Protein AF-A0A374WLF5-F1 (afdb_monomer)

Foldseek 3Di:
DDPLLVLLVVLQVCLLVVVVVVNQVSLVVSLVVDVVVALVVLVPDPCLLSNLLSLLCCLQPPPDPDLQSSLVSLLSNLLSLVVQLVPDAFASNLVSLVSNLSCLVRPVVSLLVLLLVLLVCLVVVPVDPPDDPPDDNDDSVPPVVSNVVSNLLSLLLNLQSLVRFADPVVLDGRYDDRSDPRVVVSVVSNVSNVVGPNVSNVVSVVSSVSSNVSSVCVSVVRVVVVD

Mean predicted aligned error: 6.47 Å

Secondary structure (DSSP, 8-state):
--HHHHHHHHHHHHHHTT-HHHHHHHHHHHHHHHHHH-HHHHHT-S-HHHHHHHHHHHHHH---S-HHHHHHHHHHHHHHHHHHHHH--HHHHHHHHHHHHHHHHH-GGGGHHHHHHHHHHHHHTTTSTT----S----TTSHHHHHHHHHHHHHHHHHHHHHHHEETTTTEES---TTS-HHHHHHHHHHHHTTS-GGGHHHHHHHHHHHHHHHHHHHHHHHHHT-

Radius of gyration: 17.61 Å; Cα contacts (8 Å, |Δi|>4): 281; chains: 1; bounding box: 43×39×44 Å

Solvent-accessible surface area (backbone atoms only — not comparable to full-atom values): 12118 Å² total; per-residue (Å²): 131,44,73,63,30,54,39,15,47,51,20,44,53,26,40,43,69,70,37,57,71,61,16,54,56,36,39,55,49,42,52,54,50,47,70,72,57,38,48,61,53,67,77,64,47,74,42,40,59,44,36,11,50,30,25,33,50,40,37,62,67,56,92,61,91,58,59,66,64,33,21,56,26,32,47,50,11,46,48,28,20,52,51,40,42,73,77,44,66,66,44,66,17,9,49,29,28,47,48,52,38,48,36,61,69,76,35,43,73,34,48,42,67,59,50,47,50,48,50,47,48,66,64,67,46,81,79,51,96,82,75,73,97,79,70,88,80,68,69,69,90,39,76,70,58,39,57,62,48,50,54,51,51,50,43,18,33,42,25,29,30,45,66,58,23,43,40,82,90,78,71,40,65,54,54,84,61,76,64,54,65,62,67,63,51,48,55,52,49,59,59,45,61,76,72,38,55,56,91,39,19,70,57,10,50,53,51,51,50,48,46,42,52,56,52,49,49,52,44,49,50,58,40,59,74,76,109

Sequence (227 aa):
MDKISEIAIEAVRYYENRDLYHCMGVLGNLYNVTARAGSMALIQVEDKFKVGKAFALFAIMANVQDKDLLSVAAENAFFFLYETCKENEGEIKAVSAYYIWTILQYSPETLQDKMIEVYIENYSSHGVRNFKPGFGFMNPYNDKSIIDNTIQFIAFMKSYFITLFYNPNSQQLQFKEKGIVMDEVLEKVISEYKMLPIEKQSIGVTFSQQLFDEIEDTVLKDYSSQH

Structure (mmCIF, N/CA/C/O backbone):
data_AF-A0A374WLF5-F1
#
_entry.id   AF-A0A374WLF5-F1
#
loop_
_atom_site.group_PDB
_atom_site.id
_atom_site.type_symbol
_atom_site.label_atom_id
_atom_site.label_alt_id
_atom_site.label_comp_id
_atom_site.label_asym_id
_atom_site.label_entity_id
_atom_site.label_seq_id
_atom_site.pdbx_PDB_ins_code
_atom_site.Cartn_x
_atom_site.Cartn_y
_atom_site.Cartn_z
_atom_site.occupancy
_atom_site.B_iso_or_equiv
_atom_site.auth_seq_id
_atom_site.auth_comp_id
_atom_site.auth_asym_id
_atom_site.auth_atom_id
_atom_site.pdbx_PDB_model_num
ATOM 1 N N . MET A 1 1 ? -9.132 6.162 -22.091 1.00 74.56 1 MET A N 1
ATOM 2 C CA . MET A 1 1 ? -8.728 5.115 -21.150 1.00 74.56 1 MET A CA 1
ATOM 3 C C . MET A 1 1 ? -7.534 4.412 -21.727 1.00 74.56 1 MET A C 1
ATOM 5 O O . MET A 1 1 ? -7.613 3.857 -22.818 1.00 74.56 1 MET A O 1
ATOM 9 N N . ASP A 1 2 ? -6.404 4.543 -21.048 1.00 90.62 2 ASP A N 1
ATOM 10 C CA . ASP A 1 2 ? -5.183 3.855 -21.421 1.00 90.62 2 ASP A CA 1
ATOM 11 C C . ASP A 1 2 ? -5.295 2.352 -21.113 1.00 90.62 2 ASP A C 1
ATOM 13 O O . ASP A 1 2 ? -6.078 1.910 -20.267 1.00 90.62 2 ASP A O 1
ATOM 17 N N . LYS A 1 3 ? -4.480 1.554 -21.804 1.00 90.88 3 LYS A N 1
ATOM 18 C CA . LYS A 1 3 ? -4.514 0.091 -21.708 1.00 90.88 3 LYS A CA 1
ATO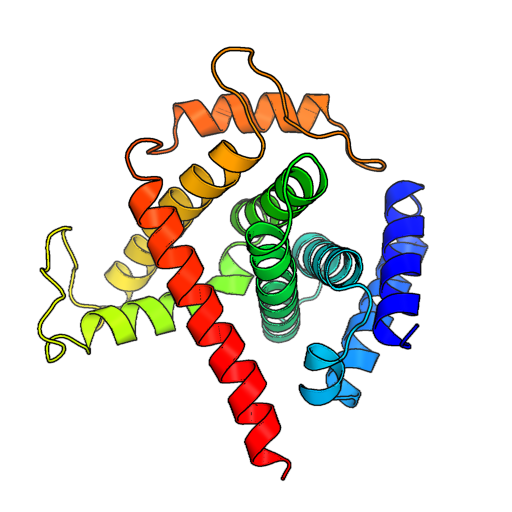M 19 C C . LYS A 1 3 ? -4.217 -0.428 -20.294 1.00 90.88 3 LYS A C 1
ATOM 21 O O . LYS A 1 3 ? -4.730 -1.482 -19.928 1.00 90.88 3 LYS A O 1
ATOM 26 N N . ILE A 1 4 ? -3.380 0.261 -19.514 1.00 93.69 4 ILE A N 1
ATOM 27 C CA . ILE A 1 4 ? -3.032 -0.159 -18.148 1.00 93.69 4 ILE A CA 1
ATOM 28 C C . ILE A 1 4 ? -4.256 0.030 -17.245 1.00 93.69 4 ILE A C 1
ATOM 30 O O . ILE A 1 4 ? -4.634 -0.908 -16.542 1.00 93.69 4 ILE A O 1
ATOM 34 N N . SER A 1 5 ? -4.934 1.177 -17.341 1.00 94.88 5 SER A N 1
ATOM 35 C CA . SER A 1 5 ? -6.191 1.435 -16.629 1.00 94.88 5 SER A CA 1
ATOM 36 C C . SER A 1 5 ? -7.285 0.430 -16.995 1.00 94.88 5 SER A C 1
ATOM 38 O O . SER A 1 5 ? -7.936 -0.110 -16.101 1.00 94.88 5 SER A O 1
ATOM 40 N N . GLU A 1 6 ? -7.461 0.107 -18.281 1.00 95.50 6 GLU A N 1
ATOM 41 C CA . GLU A 1 6 ? -8.459 -0.884 -18.723 1.00 95.50 6 GLU A CA 1
ATOM 42 C C . GLU A 1 6 ? -8.230 -2.264 -18.084 1.00 95.50 6 GLU A C 1
ATOM 44 O O . GLU A 1 6 ? -9.158 -2.863 -17.532 1.00 95.50 6 GLU A O 1
ATOM 49 N N . ILE A 1 7 ? -6.983 -2.749 -18.105 1.00 95.88 7 ILE A N 1
ATOM 50 C CA . ILE A 1 7 ? -6.611 -4.042 -17.515 1.00 95.88 7 ILE A CA 1
ATOM 51 C C . ILE A 1 7 ? -6.792 -4.009 -15.990 1.00 95.88 7 ILE A C 1
ATOM 53 O O . ILE A 1 7 ? -7.309 -4.964 -15.407 1.00 95.88 7 ILE A O 1
ATOM 57 N N . ALA A 1 8 ? -6.400 -2.916 -15.331 1.00 96.81 8 ALA A N 1
ATOM 58 C CA . ALA A 1 8 ? -6.542 -2.772 -13.886 1.00 96.81 8 ALA A CA 1
ATOM 59 C C . ALA A 1 8 ? -8.013 -2.771 -13.443 1.00 96.81 8 ALA A C 1
ATOM 61 O O . ALA A 1 8 ? -8.376 -3.477 -12.499 1.00 96.81 8 ALA A O 1
ATOM 62 N N . ILE A 1 9 ? -8.879 -2.037 -14.148 1.00 96.94 9 ILE A N 1
ATOM 63 C CA . ILE A 1 9 ? -10.326 -2.023 -13.897 1.00 96.94 9 ILE A CA 1
ATOM 64 C C . ILE A 1 9 ? -10.909 -3.427 -14.058 1.00 96.94 9 ILE A C 1
ATOM 66 O O . ILE A 1 9 ? -11.717 -3.861 -13.233 1.00 96.94 9 ILE A O 1
ATOM 70 N N . GLU A 1 10 ? -10.488 -4.160 -15.089 1.00 97.69 10 GLU A N 1
ATOM 71 C CA . GLU A 1 10 ? -10.926 -5.535 -15.297 1.00 97.69 10 GLU A CA 1
ATOM 72 C C . GLU A 1 10 ? -10.482 -6.467 -14.156 1.00 97.69 10 GLU A C 1
ATOM 74 O O . GLU A 1 10 ? -11.314 -7.213 -13.629 1.00 97.69 10 GLU A O 1
ATOM 79 N N . ALA A 1 11 ? -9.220 -6.396 -13.721 1.00 96.81 11 ALA A N 1
ATOM 80 C CA . ALA A 1 11 ? -8.714 -7.187 -12.596 1.00 96.81 11 ALA A CA 1
ATOM 81 C C . ALA A 1 11 ? -9.500 -6.905 -11.308 1.00 96.81 11 ALA A C 1
ATOM 83 O O . ALA A 1 11 ? -9.983 -7.823 -10.640 1.00 96.81 11 ALA A O 1
ATOM 84 N N . VAL A 1 12 ? -9.699 -5.621 -11.001 1.00 96.56 12 VAL A N 1
ATOM 85 C CA . VAL A 1 12 ? -10.472 -5.175 -9.840 1.00 96.56 12 VAL A CA 1
ATOM 86 C C . VAL A 1 12 ? -11.914 -5.684 -9.908 1.00 96.56 12 VAL A C 1
ATOM 88 O O . VAL A 1 12 ? -12.441 -6.161 -8.903 1.00 96.56 12 VAL A O 1
ATOM 91 N N . ARG A 1 13 ? -12.545 -5.662 -11.087 1.00 96.88 13 ARG A N 1
ATOM 92 C CA . ARG A 1 13 ? -13.900 -6.193 -11.281 1.00 96.88 13 ARG A CA 1
ATOM 93 C C . ARG A 1 13 ? -13.975 -7.694 -10.988 1.00 96.88 13 ARG A C 1
ATOM 95 O O . ARG A 1 13 ? -14.946 -8.133 -10.371 1.00 96.88 13 ARG A O 1
ATOM 102 N N . TYR A 1 14 ? -12.990 -8.486 -11.417 1.00 96.81 14 TYR A N 1
ATOM 103 C CA . TYR A 1 14 ? -12.950 -9.919 -11.098 1.00 96.81 14 TYR A CA 1
ATOM 104 C C . TYR A 1 14 ? -12.785 -10.158 -9.596 1.00 96.81 14 TYR A C 1
ATOM 106 O O . TYR A 1 14 ? -13.542 -10.945 -9.024 1.00 96.81 14 TYR A O 1
ATOM 114 N N . TYR A 1 15 ? -11.876 -9.426 -8.942 1.00 95.06 15 TYR A N 1
ATOM 115 C CA . TYR A 1 15 ? -11.700 -9.483 -7.489 1.00 95.06 15 TYR A CA 1
ATOM 116 C C . TYR A 1 15 ? -13.000 -9.167 -6.736 1.00 95.06 15 TYR A C 1
ATOM 118 O O . TYR A 1 15 ? -13.453 -9.949 -5.901 1.00 95.06 15 TYR A O 1
ATOM 126 N N . GLU A 1 16 ? -13.661 -8.064 -7.088 1.00 94.31 16 GLU A N 1
ATOM 127 C CA . GLU A 1 16 ? -14.921 -7.632 -6.475 1.00 94.31 16 GLU A CA 1
ATOM 128 C C . GLU A 1 16 ? -16.054 -8.659 -6.651 1.00 94.31 16 GLU A C 1
ATOM 130 O O . GLU A 1 16 ? -16.960 -8.742 -5.818 1.00 94.31 16 GLU A O 1
ATOM 135 N N . ASN A 1 17 ? -16.006 -9.460 -7.718 1.00 94.44 17 ASN A N 1
ATOM 136 C CA . ASN A 1 17 ? -16.948 -10.546 -7.994 1.00 94.44 17 ASN A CA 1
ATOM 137 C C . ASN A 1 17 ? -16.485 -11.916 -7.465 1.00 94.44 17 ASN A C 1
ATOM 139 O O . ASN A 1 17 ? -17.159 -12.913 -7.715 1.00 94.44 17 ASN A O 1
ATOM 143 N N . ARG A 1 18 ? -15.379 -11.969 -6.708 1.00 90.00 18 ARG A N 1
ATOM 144 C CA . ARG A 1 18 ? -14.780 -13.188 -6.132 1.00 90.00 18 ARG A CA 1
ATOM 145 C C . ARG A 1 18 ? -14.306 -14.214 -7.167 1.00 90.00 18 ARG A C 1
ATOM 147 O O . ARG A 1 18 ? -14.146 -15.390 -6.846 1.00 90.00 18 ARG A O 1
ATOM 154 N N . ASP A 1 19 ? -14.032 -13.773 -8.390 1.00 93.94 19 ASP A N 1
ATOM 155 C CA . ASP A 1 19 ? -13.441 -14.601 -9.440 1.00 93.94 19 ASP A CA 1
ATOM 156 C C . ASP A 1 19 ? -11.912 -14.493 -9.395 1.00 93.94 19 ASP A C 1
ATOM 158 O O . ASP A 1 19 ? -11.273 -13.780 -10.172 1.00 93.94 19 ASP A O 1
ATOM 162 N N . LEU A 1 20 ? -11.314 -15.170 -8.412 1.00 90.12 20 LEU A N 1
ATOM 163 C CA . LEU A 1 20 ? -9.877 -15.060 -8.148 1.00 90.12 20 LEU A CA 1
ATOM 164 C C . LEU A 1 20 ? -9.025 -15.663 -9.271 1.00 90.12 20 LEU A C 1
ATOM 166 O O . LEU A 1 20 ? -7.911 -15.203 -9.499 1.00 90.12 20 LEU A O 1
ATOM 170 N N . TYR A 1 21 ? -9.545 -16.658 -9.992 1.00 90.56 21 TYR A N 1
ATOM 171 C CA . TYR A 1 21 ? -8.817 -17.303 -11.082 1.00 90.56 21 TYR A CA 1
ATOM 172 C C . TYR A 1 21 ? -8.564 -16.326 -12.235 1.00 90.56 21 TYR A C 1
ATOM 174 O O . TYR A 1 21 ? -7.414 -16.115 -12.626 1.00 90.56 21 TYR A O 1
ATOM 182 N N . HIS A 1 22 ? -9.620 -15.676 -12.735 1.00 94.00 22 HIS A N 1
ATOM 183 C CA . HIS A 1 22 ? -9.473 -14.678 -13.794 1.00 94.00 22 HIS A CA 1
ATOM 184 C C . HIS A 1 22 ? -8.758 -13.426 -13.286 1.00 94.00 22 HIS A C 1
ATOM 186 O O . HIS A 1 22 ? -7.914 -12.889 -13.999 1.00 94.00 22 HIS A O 1
ATOM 192 N N . CYS A 1 23 ? -9.012 -13.014 -12.037 1.00 93.94 23 CYS A N 1
ATOM 193 C CA . CYS A 1 23 ? -8.293 -11.909 -11.405 1.00 93.94 23 CYS A CA 1
ATOM 194 C C . CYS A 1 23 ? -6.771 -12.102 -11.497 1.00 93.94 23 CYS A C 1
ATOM 196 O O . CYS A 1 23 ? -6.081 -11.248 -12.048 1.00 93.94 23 CYS A O 1
ATOM 198 N N . MET A 1 24 ? -6.248 -13.253 -11.060 1.00 92.31 24 MET A N 1
ATOM 199 C CA . MET A 1 24 ? -4.804 -13.512 -11.080 1.00 92.31 24 MET A CA 1
ATOM 200 C C . MET A 1 24 ? -4.214 -13.523 -12.495 1.00 92.31 24 MET A C 1
ATOM 202 O O . MET A 1 24 ? -3.115 -13.007 -12.702 1.00 92.31 24 MET A O 1
ATOM 206 N N . GLY A 1 25 ? -4.944 -14.057 -13.480 1.00 92.25 25 GLY A N 1
ATOM 207 C CA . GLY A 1 25 ? -4.519 -14.013 -14.881 1.00 92.25 25 GLY A CA 1
ATOM 208 C C . GLY A 1 25 ? -4.399 -12.582 -15.415 1.00 92.25 25 GLY A C 1
ATOM 209 O O . GLY A 1 25 ? -3.412 -12.240 -16.069 1.00 92.25 25 GLY A O 1
ATOM 210 N N . VAL A 1 26 ? -5.372 -11.724 -15.094 1.00 95.81 26 VAL A N 1
ATOM 211 C CA . VAL A 1 26 ? -5.382 -10.318 -15.527 1.00 95.81 26 VAL A CA 1
ATOM 212 C C . VAL A 1 26 ? -4.328 -9.495 -14.786 1.00 95.81 26 VAL A C 1
ATOM 214 O O . VAL A 1 26 ? -3.650 -8.690 -15.419 1.00 95.81 26 VAL A O 1
ATOM 217 N N . LEU A 1 27 ? -4.112 -9.734 -13.490 1.00 93.94 27 LEU A N 1
ATOM 218 C CA . LEU A 1 27 ? -3.047 -9.081 -12.720 1.00 93.94 27 LEU A CA 1
ATOM 219 C C . LEU A 1 27 ? -1.651 -9.411 -13.269 1.00 93.94 27 LEU A C 1
ATOM 221 O O . LEU A 1 27 ? -0.826 -8.516 -13.444 1.00 93.94 27 LEU A O 1
ATOM 225 N N . GLY A 1 28 ? -1.400 -10.672 -13.638 1.00 91.31 28 GLY A N 1
ATOM 226 C CA . GLY A 1 28 ? -0.157 -11.048 -14.316 1.00 91.31 28 GLY A CA 1
ATOM 227 C C . GLY A 1 28 ? 0.007 -10.353 -15.674 1.00 91.31 28 GLY A C 1
ATOM 228 O O . GLY A 1 28 ? 1.112 -9.956 -16.047 1.00 91.31 28 GLY A O 1
ATOM 229 N N . ASN A 1 29 ? -1.084 -10.159 -16.421 1.00 92.69 29 ASN A N 1
ATOM 230 C CA . ASN A 1 29 ? -1.052 -9.401 -17.672 1.00 92.69 29 ASN A CA 1
ATOM 231 C C . ASN A 1 29 ? -0.780 -7.905 -17.439 1.00 92.69 29 ASN A C 1
ATOM 233 O O . ASN A 1 29 ? 0.011 -7.324 -18.179 1.00 92.69 29 ASN A O 1
ATOM 237 N N . LEU A 1 30 ? -1.376 -7.302 -16.403 1.00 92.62 30 LEU A N 1
ATOM 238 C CA . LEU A 1 30 ? -1.128 -5.913 -16.003 1.00 92.62 30 LEU A CA 1
ATOM 239 C C . LEU A 1 30 ? 0.366 -5.677 -15.782 1.00 92.62 30 LEU A C 1
ATOM 241 O O . LEU A 1 30 ? 0.949 -4.823 -16.444 1.00 92.62 30 LEU A O 1
ATOM 245 N N . TYR A 1 31 ? 0.996 -6.502 -14.939 1.00 89.19 31 TYR A N 1
ATOM 246 C CA . TYR A 1 31 ? 2.432 -6.420 -14.674 1.00 89.19 31 TYR A CA 1
ATOM 247 C C . TYR A 1 31 ? 3.259 -6.507 -15.964 1.00 89.19 31 TYR A C 1
ATOM 249 O O . TYR A 1 31 ? 4.102 -5.652 -16.227 1.00 89.19 31 TYR A O 1
ATOM 257 N N . ASN A 1 32 ? 2.981 -7.499 -16.815 1.00 88.38 32 ASN A N 1
ATOM 258 C CA . ASN A 1 32 ? 3.716 -7.694 -18.066 1.00 88.38 32 ASN A CA 1
ATOM 259 C C . ASN A 1 32 ? 3.569 -6.518 -19.043 1.00 88.38 32 ASN A C 1
ATOM 261 O O . ASN A 1 32 ? 4.519 -6.186 -19.754 1.00 88.38 32 ASN A O 1
ATOM 265 N N . VAL A 1 33 ? 2.383 -5.910 -19.127 1.00 88.31 33 VAL A N 1
ATOM 266 C CA . VAL A 1 33 ? 2.145 -4.745 -19.989 1.00 88.31 33 VAL A CA 1
ATOM 267 C C . VAL A 1 33 ? 2.888 -3.531 -19.448 1.00 88.31 33 VAL A C 1
ATOM 269 O O . VAL A 1 33 ? 3.578 -2.869 -20.221 1.00 88.31 33 VAL A O 1
ATOM 272 N N . THR A 1 34 ? 2.811 -3.281 -18.144 1.00 86.81 34 THR A N 1
ATOM 273 C CA . THR A 1 34 ? 3.516 -2.175 -17.493 1.00 86.81 34 THR A CA 1
ATOM 274 C C . THR A 1 34 ? 5.032 -2.315 -17.625 1.00 86.81 34 THR A C 1
ATOM 276 O O . THR A 1 34 ? 5.687 -1.378 -18.073 1.00 86.81 34 THR A O 1
ATOM 279 N N . ALA A 1 35 ? 5.588 -3.500 -17.355 1.00 83.69 35 ALA A N 1
ATOM 280 C CA . ALA A 1 35 ? 7.023 -3.762 -17.478 1.00 83.69 35 ALA A CA 1
ATOM 281 C C . ALA A 1 35 ? 7.549 -3.536 -18.909 1.00 83.69 35 ALA A C 1
ATOM 283 O O . ALA A 1 35 ? 8.673 -3.082 -19.097 1.00 83.69 35 ALA A O 1
ATOM 284 N N . ARG A 1 36 ? 6.735 -3.821 -19.937 1.00 81.31 36 ARG A N 1
ATOM 285 C CA . ARG A 1 36 ? 7.095 -3.573 -21.346 1.00 81.31 36 ARG A CA 1
ATOM 286 C C . ARG A 1 36 ? 6.937 -2.119 -21.767 1.00 81.31 36 ARG A C 1
ATOM 288 O O . ARG A 1 36 ? 7.646 -1.677 -22.665 1.00 81.31 36 ARG A O 1
ATOM 295 N N . ALA A 1 37 ? 5.962 -1.421 -21.196 1.00 77.75 37 ALA A N 1
ATOM 296 C CA . ALA A 1 37 ? 5.672 -0.035 -21.535 1.00 77.75 37 ALA A CA 1
ATOM 297 C C . ALA A 1 37 ? 6.633 0.948 -20.841 1.00 77.75 37 ALA A C 1
ATOM 299 O O . ALA A 1 37 ? 6.813 2.064 -21.325 1.00 77.75 37 ALA A O 1
ATOM 300 N N . GLY A 1 38 ? 7.277 0.511 -19.754 1.00 75.75 38 GLY A N 1
ATOM 301 C CA . GLY A 1 38 ? 8.235 1.300 -18.988 1.00 75.75 38 GLY A CA 1
ATOM 302 C C . GLY A 1 38 ? 7.572 2.391 -18.144 1.00 75.75 38 GLY A C 1
ATOM 303 O O . GLY A 1 38 ? 6.351 2.571 -18.151 1.00 75.75 38 GLY A O 1
ATOM 304 N N . SER A 1 39 ? 8.402 3.147 -17.427 1.00 74.00 39 SER A N 1
ATOM 305 C CA . SER A 1 39 ? 7.981 4.167 -16.454 1.00 74.00 39 SER A CA 1
ATOM 306 C C . SER A 1 39 ? 7.138 5.290 -17.070 1.00 74.00 39 SER A C 1
ATOM 308 O O . SER A 1 39 ? 6.293 5.876 -16.398 1.00 74.00 39 SER A O 1
ATOM 310 N N . MET A 1 40 ? 7.266 5.521 -18.381 1.00 72.06 40 MET A N 1
ATOM 311 C CA . MET A 1 40 ? 6.436 6.477 -19.118 1.00 72.06 40 MET A CA 1
ATOM 312 C C . MET A 1 40 ? 4.939 6.181 -19.030 1.00 72.06 40 MET A C 1
ATOM 314 O O . MET A 1 40 ? 4.120 7.080 -18.840 1.00 72.06 40 MET A O 1
ATOM 318 N N . ALA A 1 41 ? 4.575 4.910 -19.185 1.00 75.62 41 ALA A N 1
ATOM 319 C CA . ALA A 1 41 ? 3.177 4.516 -19.199 1.00 75.62 41 ALA A CA 1
ATOM 320 C C . ALA A 1 41 ? 2.549 4.604 -17.805 1.00 75.62 41 ALA A C 1
ATOM 322 O O . ALA A 1 41 ? 1.348 4.824 -17.701 1.00 75.62 41 ALA A O 1
ATOM 323 N N . LEU A 1 42 ? 3.363 4.491 -16.750 1.00 79.62 42 LEU A N 1
ATOM 324 C CA . LEU A 1 42 ? 2.931 4.660 -15.365 1.00 79.62 42 LEU A CA 1
ATOM 325 C C . LEU A 1 42 ? 2.586 6.115 -15.040 1.00 79.62 42 LEU A C 1
ATOM 327 O O . LEU A 1 42 ? 1.586 6.364 -14.382 1.00 79.62 42 LEU A O 1
ATOM 331 N N . ILE A 1 43 ? 3.349 7.086 -15.541 1.00 80.94 43 ILE A N 1
ATOM 332 C CA . ILE A 1 43 ? 3.082 8.514 -15.281 1.00 80.94 43 ILE A CA 1
ATOM 333 C C . ILE A 1 43 ? 1.784 8.982 -15.970 1.00 80.94 43 ILE A C 1
ATOM 335 O O . ILE A 1 43 ? 1.143 9.933 -15.527 1.00 80.94 43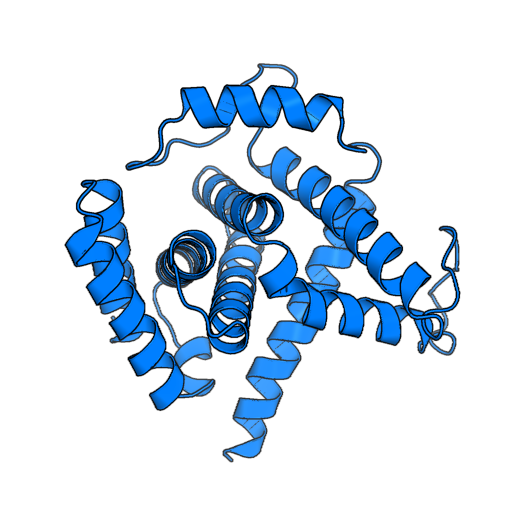 ILE A O 1
ATOM 339 N N . GLN A 1 44 ? 1.381 8.312 -17.053 1.00 83.56 44 GLN A N 1
ATOM 340 C CA . GLN A 1 44 ? 0.269 8.721 -17.917 1.00 83.56 44 GLN A CA 1
ATOM 341 C C . GLN A 1 44 ? -1.047 7.969 -17.668 1.00 83.56 44 GLN A C 1
ATOM 343 O O . GLN A 1 44 ? -2.001 8.184 -18.417 1.00 83.56 44 GLN A O 1
ATOM 348 N N . VAL A 1 45 ? -1.123 7.088 -16.664 1.00 89.31 45 VAL A N 1
ATOM 349 C CA . VAL A 1 45 ? -2.365 6.340 -16.404 1.00 89.31 45 VAL A CA 1
ATOM 350 C C . VAL A 1 45 ? -3.517 7.266 -16.015 1.00 89.31 45 VAL A C 1
ATOM 352 O O . VAL A 1 45 ? -3.370 8.180 -15.203 1.00 89.31 45 VAL A O 1
ATOM 355 N N . GLU A 1 46 ? -4.689 7.001 -16.588 1.00 88.50 46 GLU A N 1
ATOM 356 C CA . GLU A 1 46 ? -5.903 7.779 -16.343 1.00 88.50 46 GLU A CA 1
ATOM 357 C C . GLU A 1 46 ? -6.564 7.422 -14.995 1.00 88.50 46 GLU A C 1
ATOM 359 O O . GLU A 1 46 ? -7.022 8.319 -14.290 1.00 88.50 46 GLU A O 1
ATOM 364 N N . ASP A 1 47 ? -6.609 6.137 -14.607 1.00 92.00 47 ASP A N 1
ATOM 365 C CA . ASP A 1 47 ? -7.254 5.666 -13.366 1.00 92.00 47 ASP A CA 1
ATOM 366 C C . ASP A 1 47 ? -6.225 5.170 -12.338 1.00 92.00 47 ASP A C 1
ATOM 368 O O . ASP A 1 47 ? -6.093 3.974 -12.054 1.00 92.00 47 ASP A O 1
ATOM 372 N N . LYS A 1 48 ? -5.487 6.123 -11.759 1.00 93.38 48 LYS A N 1
ATOM 373 C CA . LYS A 1 48 ? -4.461 5.868 -10.732 1.00 93.38 48 LYS A CA 1
ATOM 374 C C . LYS A 1 48 ? -4.986 5.007 -9.583 1.00 93.38 48 LYS A C 1
ATOM 376 O O . LYS A 1 48 ? -4.314 4.072 -9.156 1.00 93.38 48 LYS A O 1
ATOM 381 N N . PHE A 1 49 ? -6.206 5.267 -9.114 1.00 96.06 49 PHE A N 1
ATOM 382 C CA . PHE A 1 49 ? -6.795 4.527 -8.000 1.00 96.06 49 PHE A CA 1
ATOM 383 C C . PHE A 1 49 ? -6.980 3.041 -8.331 1.00 96.06 49 PHE A C 1
ATOM 385 O O . PHE A 1 49 ? -6.547 2.177 -7.562 1.00 96.06 49 PHE A O 1
ATOM 392 N N . LYS A 1 50 ? -7.594 2.711 -9.476 1.00 96.31 50 LYS A N 1
ATOM 393 C CA . LYS A 1 50 ? -7.804 1.308 -9.865 1.00 96.31 50 LYS A CA 1
ATOM 394 C C . LYS A 1 50 ? -6.498 0.612 -10.230 1.00 96.31 50 LYS A C 1
ATOM 396 O O . LYS A 1 50 ? -6.343 -0.559 -9.881 1.00 96.31 50 LYS A O 1
ATOM 401 N N . VAL A 1 51 ? -5.554 1.315 -10.857 1.00 96.62 51 VAL A N 1
ATOM 402 C CA . VAL A 1 51 ? -4.213 0.786 -11.153 1.00 96.62 51 VAL A CA 1
ATOM 403 C C . VAL A 1 51 ? -3.456 0.463 -9.864 1.00 96.62 51 VAL A C 1
ATOM 405 O O . VAL A 1 51 ? -3.003 -0.669 -9.694 1.00 96.62 51 VAL A O 1
ATOM 408 N N . GLY A 1 52 ? -3.399 1.397 -8.912 1.00 97.12 52 GLY A N 1
ATOM 409 C CA . GLY A 1 52 ? -2.769 1.179 -7.609 1.00 97.12 52 GLY A CA 1
ATOM 410 C C . GLY A 1 52 ? -3.409 0.030 -6.828 1.00 97.12 52 GLY A C 1
ATOM 411 O O . GLY A 1 52 ? -2.711 -0.839 -6.306 1.00 97.12 52 GLY A O 1
ATOM 412 N N . LYS A 1 53 ? -4.747 -0.044 -6.823 1.00 97.00 53 LYS A N 1
ATOM 413 C CA . LYS A 1 53 ? -5.497 -1.152 -6.213 1.00 97.00 53 LYS A CA 1
ATOM 414 C C . LYS A 1 53 ? -5.143 -2.500 -6.850 1.00 97.00 53 LYS A C 1
ATOM 416 O O . LYS A 1 53 ? -4.930 -3.473 -6.132 1.00 97.00 53 LYS A O 1
ATOM 421 N N . ALA A 1 54 ? -5.081 -2.577 -8.178 1.00 97.31 54 ALA A N 1
ATOM 422 C CA . ALA A 1 54 ? -4.732 -3.811 -8.877 1.00 97.31 54 ALA A CA 1
ATOM 423 C C . ALA A 1 54 ? -3.303 -4.265 -8.540 1.00 97.31 54 ALA A C 1
ATOM 425 O O . ALA A 1 54 ? -3.092 -5.434 -8.221 1.00 97.31 54 ALA A O 1
ATOM 426 N N . PHE A 1 55 ? -2.336 -3.347 -8.520 1.00 97.06 55 PHE A N 1
ATOM 427 C CA . PHE A 1 55 ? -0.972 -3.671 -8.105 1.00 97.06 55 PHE A CA 1
ATOM 428 C C . PHE A 1 55 ? -0.878 -4.116 -6.641 1.00 97.06 55 PHE A C 1
ATOM 430 O O . PHE A 1 55 ? -0.167 -5.077 -6.358 1.00 97.06 55 PHE A O 1
ATOM 437 N N . ALA A 1 56 ? -1.645 -3.507 -5.729 1.00 97.00 56 ALA A N 1
ATOM 438 C CA . ALA A 1 56 ? -1.707 -3.948 -4.335 1.00 97.00 56 ALA A CA 1
ATOM 439 C C . ALA A 1 56 ? -2.230 -5.387 -4.227 1.00 97.00 56 ALA A C 1
ATOM 441 O O . ALA A 1 56 ? -1.633 -6.221 -3.548 1.00 97.00 56 ALA A O 1
ATOM 442 N N . LEU A 1 57 ? -3.315 -5.703 -4.946 1.00 95.50 57 LEU A N 1
ATOM 443 C CA . LEU A 1 57 ? -3.848 -7.065 -5.016 1.00 95.50 57 LEU A CA 1
ATOM 444 C C . LEU A 1 57 ? -2.805 -8.043 -5.561 1.00 95.50 57 LEU A C 1
ATOM 446 O O . LEU A 1 57 ? -2.665 -9.136 -5.023 1.00 95.50 57 LEU A O 1
ATOM 450 N N . PHE A 1 58 ? -2.050 -7.653 -6.590 1.00 95.00 58 PHE A N 1
ATOM 451 C CA . PHE A 1 58 ? -0.987 -8.492 -7.135 1.00 95.00 58 PHE A CA 1
ATOM 452 C C . PHE A 1 58 ? 0.128 -8.732 -6.114 1.00 95.00 58 PHE A C 1
ATOM 454 O O . PHE A 1 58 ? 0.461 -9.886 -5.870 1.00 95.00 58 PHE A O 1
ATOM 461 N N . ALA A 1 59 ? 0.632 -7.688 -5.452 1.00 94.12 59 ALA A N 1
ATOM 462 C CA . ALA A 1 59 ? 1.677 -7.812 -4.434 1.00 94.12 59 ALA A CA 1
ATOM 463 C C . ALA A 1 59 ? 1.268 -8.731 -3.265 1.00 94.12 59 ALA A C 1
ATOM 465 O O . ALA A 1 59 ? 2.092 -9.488 -2.764 1.00 94.12 59 ALA A O 1
ATOM 466 N N . ILE A 1 60 ? -0.009 -8.700 -2.862 1.00 91.75 60 ILE A N 1
ATOM 467 C CA . ILE A 1 60 ? -0.524 -9.464 -1.713 1.00 91.75 60 ILE A CA 1
ATOM 468 C C . ILE A 1 60 ? -0.916 -10.900 -2.091 1.00 91.75 60 ILE A C 1
ATOM 470 O O . ILE A 1 60 ? -0.727 -11.831 -1.310 1.00 91.75 60 ILE A O 1
ATOM 474 N N . MET A 1 61 ? -1.539 -11.092 -3.257 1.00 89.06 61 MET A N 1
ATOM 475 C CA . MET A 1 61 ? -2.167 -12.367 -3.627 1.00 89.06 61 MET A CA 1
ATOM 476 C C . MET A 1 61 ? -1.285 -13.249 -4.508 1.00 89.06 61 MET A C 1
ATOM 478 O O . MET A 1 61 ? -1.539 -14.453 -4.616 1.00 89.06 61 MET A O 1
ATOM 482 N N . ALA A 1 62 ? -0.300 -12.676 -5.198 1.00 85.19 62 ALA A N 1
ATOM 483 C CA . ALA A 1 62 ? 0.510 -13.432 -6.133 1.00 85.19 62 ALA A CA 1
ATOM 484 C C . ALA A 1 62 ? 1.464 -14.369 -5.388 1.00 85.19 62 ALA A C 1
ATOM 486 O O . ALA A 1 62 ? 2.393 -13.952 -4.706 1.00 85.19 62 ALA A O 1
ATOM 487 N N . ASN A 1 63 ? 1.257 -15.672 -5.567 1.00 74.25 63 ASN A N 1
ATOM 488 C CA . ASN A 1 63 ? 2.182 -16.695 -5.094 1.00 74.25 63 ASN A CA 1
ATOM 489 C C . ASN A 1 63 ? 3.301 -16.899 -6.127 1.00 74.25 63 ASN A C 1
ATOM 491 O O . 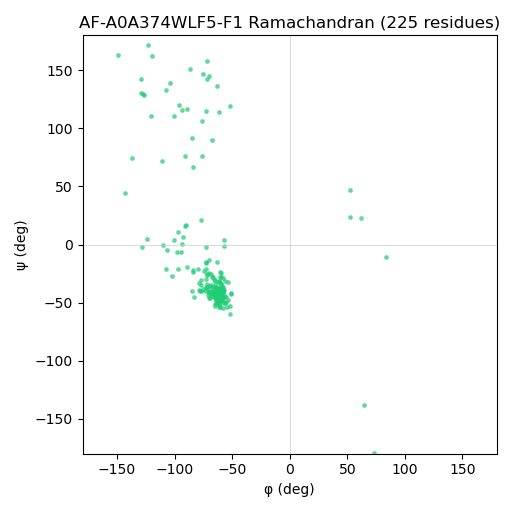ASN A 1 63 ? 3.355 -17.918 -6.820 1.00 74.25 63 ASN A O 1
ATOM 495 N N . VAL A 1 64 ? 4.134 -15.873 -6.294 1.00 72.38 64 VAL A N 1
ATOM 496 C CA . VAL A 1 64 ? 5.259 -15.859 -7.233 1.00 72.38 64 VAL A CA 1
ATOM 497 C C . VAL A 1 64 ? 6.552 -15.956 -6.424 1.00 72.38 64 VAL A C 1
ATOM 499 O O . VAL A 1 64 ? 6.709 -15.282 -5.414 1.00 72.38 64 VAL A O 1
ATOM 502 N N . GLN A 1 65 ? 7.473 -16.833 -6.838 1.00 71.31 65 GLN A N 1
ATOM 503 C CA . GLN A 1 65 ? 8.765 -16.999 -6.149 1.00 71.31 65 GLN A CA 1
ATOM 504 C C . GLN A 1 65 ? 9.722 -15.824 -6.390 1.00 71.31 65 GLN A C 1
ATOM 506 O O . GLN A 1 65 ? 10.662 -15.627 -5.621 1.00 71.31 65 GLN A O 1
ATOM 511 N N . ASP A 1 66 ? 9.488 -15.079 -7.467 1.00 80.00 66 ASP A N 1
ATOM 512 C CA . ASP A 1 66 ? 10.243 -13.896 -7.851 1.00 80.00 66 ASP A CA 1
ATOM 513 C C . ASP A 1 66 ? 9.852 -12.703 -6.967 1.00 80.00 66 ASP A C 1
ATOM 515 O O . ASP A 1 66 ? 8.758 -12.147 -7.087 1.00 80.00 66 ASP A O 1
ATOM 519 N N . LYS A 1 67 ? 10.753 -12.351 -6.047 1.00 81.69 67 LYS A N 1
ATOM 520 C CA . LYS A 1 67 ? 10.563 -11.253 -5.096 1.00 81.69 67 LYS A CA 1
ATOM 521 C C . LYS A 1 67 ? 10.675 -9.884 -5.756 1.00 81.69 67 LYS A C 1
ATOM 523 O O . LYS A 1 67 ? 9.987 -8.967 -5.315 1.00 81.69 67 LYS A O 1
ATOM 528 N N . ASP A 1 68 ? 11.467 -9.761 -6.815 1.00 85.00 68 ASP A N 1
ATOM 529 C CA . ASP A 1 68 ? 11.698 -8.487 -7.500 1.00 85.00 68 ASP A CA 1
ATOM 530 C C . ASP A 1 68 ? 10.407 -8.039 -8.191 1.00 85.00 68 ASP A C 1
ATOM 532 O O . ASP A 1 68 ? 9.994 -6.883 -8.114 1.00 85.00 68 ASP A O 1
ATOM 536 N N . LEU A 1 69 ? 9.694 -8.995 -8.790 1.00 86.75 69 LEU A N 1
ATOM 537 C CA . LEU A 1 69 ? 8.386 -8.760 -9.394 1.00 86.75 69 LEU A CA 1
ATOM 538 C C . LEU A 1 69 ? 7.348 -8.265 -8.373 1.00 86.75 69 LEU A C 1
ATOM 540 O O . LEU A 1 69 ? 6.577 -7.351 -8.679 1.00 86.75 69 LEU A O 1
ATOM 544 N N . LEU A 1 70 ? 7.328 -8.843 -7.168 1.00 90.19 70 LEU A N 1
ATOM 545 C CA . LEU A 1 70 ? 6.425 -8.412 -6.097 1.00 90.19 70 LEU A CA 1
ATOM 546 C C . LEU A 1 70 ? 6.834 -7.052 -5.516 1.00 90.19 70 LEU A C 1
ATOM 548 O O . LEU A 1 70 ? 5.948 -6.266 -5.187 1.00 90.19 70 LEU A O 1
ATOM 552 N N . SER A 1 71 ? 8.137 -6.752 -5.457 1.00 91.81 71 SER A N 1
ATOM 553 C CA . SER A 1 71 ? 8.653 -5.435 -5.055 1.00 91.81 71 SER A CA 1
ATOM 554 C C . SER A 1 71 ? 8.169 -4.340 -5.995 1.00 91.81 71 SER A C 1
ATOM 556 O O . SER A 1 71 ? 7.478 -3.418 -5.573 1.00 91.81 71 SER A O 1
ATOM 558 N N . VAL A 1 72 ? 8.390 -4.511 -7.303 1.00 90.88 72 VAL A N 1
ATOM 559 C CA . VAL A 1 72 ? 7.939 -3.553 -8.326 1.00 90.88 72 VAL A CA 1
ATOM 560 C C . VAL A 1 72 ? 6.421 -3.354 -8.277 1.00 90.88 72 VAL A C 1
ATOM 562 O O . VAL A 1 72 ? 5.919 -2.242 -8.448 1.00 90.88 72 VAL A O 1
ATOM 565 N N . ALA A 1 73 ? 5.656 -4.421 -8.036 1.00 93.62 73 ALA A N 1
ATOM 566 C CA . ALA A 1 73 ? 4.213 -4.309 -7.869 1.00 93.62 73 ALA A CA 1
ATOM 567 C C . ALA A 1 73 ? 3.836 -3.489 -6.627 1.00 93.62 73 ALA A C 1
ATOM 569 O O . ALA A 1 73 ? 2.976 -2.614 -6.716 1.00 93.62 73 ALA A O 1
ATOM 570 N N . ALA A 1 74 ? 4.476 -3.739 -5.485 1.00 95.31 74 ALA A N 1
ATOM 571 C CA . ALA A 1 74 ? 4.219 -3.002 -4.256 1.00 95.31 74 ALA A CA 1
ATOM 572 C C . ALA A 1 74 ? 4.625 -1.524 -4.363 1.00 95.31 74 ALA A C 1
ATOM 574 O O . ALA A 1 74 ? 3.885 -0.663 -3.893 1.00 95.31 74 ALA A O 1
ATOM 575 N N . GLU A 1 75 ? 5.737 -1.220 -5.032 1.00 94.69 75 GLU A N 1
ATOM 576 C CA . GLU A 1 75 ? 6.194 0.145 -5.313 1.00 94.69 75 GLU A CA 1
ATOM 577 C C . GLU A 1 75 ? 5.185 0.904 -6.181 1.00 94.69 75 GLU A C 1
ATOM 579 O O . GLU A 1 75 ? 4.731 1.984 -5.803 1.00 94.69 75 GLU A O 1
ATOM 584 N N . ASN A 1 76 ? 4.737 0.301 -7.289 1.00 94.31 76 ASN A N 1
ATOM 585 C CA . ASN A 1 76 ? 3.709 0.890 -8.153 1.00 94.31 76 ASN A CA 1
ATOM 586 C C . ASN A 1 76 ? 2.378 1.083 -7.414 1.00 94.31 76 ASN A C 1
ATOM 588 O O . ASN A 1 76 ? 1.707 2.103 -7.581 1.00 94.31 76 ASN A O 1
ATOM 592 N N . ALA A 1 77 ? 1.987 0.115 -6.580 1.00 97.06 77 ALA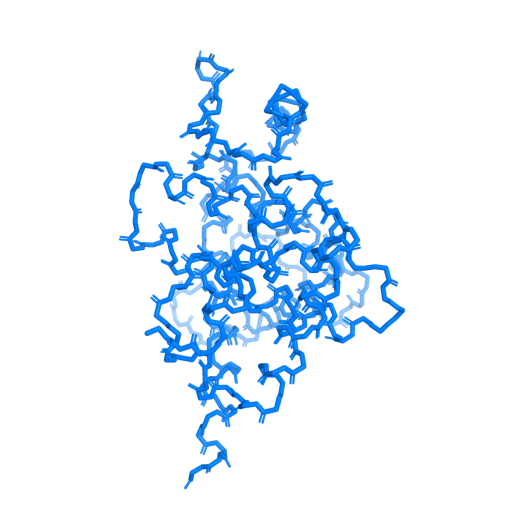 A N 1
ATOM 593 C CA . ALA A 1 77 ? 0.808 0.243 -5.736 1.00 97.06 77 ALA A CA 1
ATOM 594 C C . ALA A 1 77 ? 0.949 1.424 -4.771 1.00 97.06 77 ALA A C 1
ATOM 596 O O . ALA A 1 77 ? 0.040 2.247 -4.674 1.00 97.06 77 ALA A O 1
ATOM 597 N N . PHE A 1 78 ? 2.087 1.522 -4.081 1.00 97.56 78 PHE A N 1
ATOM 598 C CA . PHE A 1 78 ? 2.354 2.587 -3.125 1.00 97.56 78 PHE A CA 1
ATOM 599 C C . PHE A 1 78 ? 2.341 3.957 -3.804 1.00 97.56 78 PHE A C 1
ATOM 601 O O . PHE A 1 78 ? 1.643 4.846 -3.323 1.00 97.56 78 PHE A O 1
ATOM 608 N N . PHE A 1 79 ? 3.020 4.103 -4.945 1.00 95.56 79 PHE A N 1
ATOM 609 C CA . PHE A 1 79 ? 3.055 5.331 -5.740 1.00 95.56 79 PHE A CA 1
ATOM 610 C C . PHE A 1 79 ? 1.641 5.855 -6.037 1.00 95.56 79 PHE A C 1
ATOM 612 O O . PHE A 1 79 ? 1.262 6.934 -5.577 1.00 95.56 79 PHE A O 1
ATOM 619 N N . PHE A 1 80 ? 0.804 5.057 -6.706 1.00 96.88 80 PHE A N 1
ATOM 620 C CA . PHE A 1 80 ? -0.534 5.508 -7.095 1.00 96.88 80 PHE A CA 1
ATOM 621 C C . PHE A 1 80 ? -1.496 5.678 -5.921 1.00 96.88 80 PHE A C 1
ATOM 623 O O . PHE A 1 80 ? -2.289 6.623 -5.894 1.00 96.88 80 PHE A O 1
ATOM 630 N N . LEU A 1 81 ? -1.476 4.762 -4.948 1.00 98.12 81 LEU A N 1
ATOM 631 C CA . LEU A 1 81 ? -2.403 4.821 -3.817 1.00 98.12 81 LEU A CA 1
ATOM 632 C C . LEU A 1 81 ? -2.053 5.970 -2.869 1.00 98.12 81 LEU A C 1
ATOM 634 O O . LEU A 1 81 ? -2.957 6.610 -2.329 1.00 98.12 81 LEU A O 1
ATOM 638 N N . TYR A 1 82 ? -0.764 6.255 -2.671 1.00 97.62 82 TYR A N 1
ATOM 639 C CA . TYR A 1 82 ? -0.331 7.366 -1.830 1.00 97.62 82 TYR A CA 1
ATOM 640 C C . TYR A 1 82 ? -0.645 8.713 -2.485 1.00 97.62 82 TYR A C 1
ATOM 642 O O . TYR A 1 82 ? -1.172 9.610 -1.824 1.00 97.62 82 TYR A O 1
ATOM 650 N N . GLU A 1 83 ? -0.427 8.837 -3.796 1.00 95.56 83 GLU A N 1
ATOM 651 C CA . GLU A 1 83 ? -0.875 10.001 -4.562 1.00 95.56 83 GLU A CA 1
ATOM 652 C C . GLU A 1 83 ? -2.400 10.177 -4.463 1.00 95.56 83 GLU A C 1
ATOM 654 O O . GLU A 1 83 ? -2.885 11.252 -4.110 1.00 95.56 83 GLU A O 1
ATOM 659 N N . THR A 1 84 ? -3.162 9.087 -4.603 1.00 96.69 84 THR A N 1
ATOM 660 C CA . THR A 1 84 ? -4.621 9.102 -4.415 1.00 96.69 84 THR A CA 1
ATOM 661 C C . THR A 1 84 ? -5.010 9.585 -3.009 1.00 96.69 84 THR A C 1
ATOM 663 O O . THR A 1 84 ? -5.945 10.376 -2.873 1.00 96.69 84 THR A O 1
ATOM 666 N N . CYS A 1 85 ? -4.285 9.179 -1.957 1.00 97.19 85 CYS A N 1
ATOM 667 C CA . CYS A 1 85 ? -4.519 9.639 -0.579 1.00 97.19 85 CYS A CA 1
ATOM 668 C C . CYS A 1 85 ? -4.267 11.142 -0.376 1.00 97.19 85 CYS A C 1
ATOM 670 O O . CYS A 1 85 ? -4.884 11.747 0.513 1.00 97.19 85 CYS A O 1
ATOM 672 N N . LYS A 1 86 ? -3.343 11.726 -1.149 1.00 95.12 86 LYS A N 1
ATOM 673 C CA . LYS A 1 86 ? -3.018 13.161 -1.136 1.00 95.12 86 LYS A CA 1
ATOM 674 C C . LYS A 1 86 ? -4.062 13.989 -1.883 1.00 95.12 86 LYS A C 1
ATOM 676 O O . LYS A 1 86 ? -4.407 15.072 -1.422 1.00 95.12 86 LYS A O 1
ATOM 681 N N . GLU A 1 87 ? -4.544 13.485 -3.015 1.00 94.88 87 GLU A N 1
ATOM 682 C CA . GLU A 1 87 ? -5.405 14.233 -3.941 1.00 94.88 87 GLU A CA 1
ATOM 683 C C . GLU A 1 87 ? -6.904 14.115 -3.638 1.00 94.88 87 GLU A C 1
ATOM 685 O O . GLU A 1 87 ? -7.690 14.942 -4.096 1.00 94.88 87 GLU A O 1
ATOM 690 N N . ASN A 1 88 ? -7.316 13.100 -2.873 1.00 95.06 88 ASN A N 1
ATOM 691 C CA . ASN A 1 88 ? -8.726 12.791 -2.634 1.00 95.06 88 ASN A CA 1
ATOM 692 C C . ASN A 1 88 ? -9.103 12.869 -1.149 1.00 95.06 88 ASN A C 1
ATOM 694 O O . ASN A 1 88 ? -8.263 12.788 -0.253 1.00 95.06 88 ASN A O 1
ATOM 698 N N . GLU A 1 89 ? -10.407 12.962 -0.886 1.00 91.81 89 GLU A N 1
ATOM 699 C CA . GLU A 1 89 ? -10.996 12.918 0.454 1.00 91.81 89 GLU A CA 1
ATOM 700 C C . GLU A 1 89 ? -12.041 11.796 0.575 1.00 91.81 89 GLU A C 1
ATOM 702 O O . GLU A 1 89 ? -12.424 11.154 -0.405 1.00 91.81 89 GLU A O 1
ATOM 707 N N . GLY A 1 90 ? -12.508 11.551 1.802 1.00 93.50 90 GLY A N 1
ATOM 708 C CA . GLY A 1 90 ? -13.589 10.606 2.077 1.00 93.50 90 GLY A CA 1
ATOM 709 C C . GLY A 1 90 ? -13.237 9.153 1.749 1.00 93.50 90 GLY A C 1
ATOM 710 O O . GLY A 1 90 ? -12.148 8.671 2.063 1.00 93.50 90 GLY A O 1
ATOM 711 N N . GLU A 1 91 ? -14.188 8.445 1.139 1.00 95.00 91 GLU A N 1
ATOM 712 C CA . GLU A 1 91 ? -14.121 6.994 0.936 1.00 95.00 91 GLU A CA 1
ATOM 713 C C . GLU A 1 91 ? -12.950 6.565 0.040 1.00 95.00 91 GLU A C 1
ATOM 715 O O . GLU A 1 91 ? -12.252 5.616 0.379 1.00 95.00 91 GLU A O 1
ATOM 720 N N . ILE A 1 92 ? -12.653 7.295 -1.042 1.00 95.75 92 ILE A N 1
ATOM 721 C CA . ILE A 1 92 ? -11.541 6.964 -1.958 1.00 95.75 92 ILE A CA 1
ATOM 722 C C . ILE A 1 92 ? -10.198 6.985 -1.218 1.00 95.75 92 ILE A C 1
ATOM 724 O O . ILE A 1 92 ? -9.377 6.074 -1.368 1.00 95.75 92 ILE A O 1
ATOM 728 N N . LYS A 1 93 ? -9.987 7.998 -0.370 1.00 97.25 93 LYS A N 1
ATOM 729 C CA . LYS A 1 93 ? -8.798 8.096 0.481 1.00 97.25 93 LYS A CA 1
ATOM 730 C C . LYS A 1 93 ? -8.730 6.944 1.480 1.00 97.25 93 LYS A C 1
ATOM 732 O O . LYS A 1 93 ? -7.675 6.333 1.630 1.00 97.25 93 LYS A O 1
ATOM 737 N N . ALA A 1 94 ? -9.845 6.631 2.137 1.00 97.75 94 ALA A N 1
ATOM 738 C CA . ALA A 1 94 ? -9.912 5.550 3.114 1.00 97.75 94 ALA A CA 1
ATOM 739 C C . ALA A 1 94 ? -9.618 4.177 2.479 1.00 97.75 94 ALA A C 1
ATOM 741 O O . ALA A 1 94 ? -8.828 3.408 3.025 1.00 97.75 94 ALA A O 1
ATOM 742 N N . VAL A 1 95 ? -10.173 3.890 1.296 1.00 97.69 95 VAL A N 1
ATOM 743 C CA . VAL A 1 95 ? -9.888 2.648 0.558 1.00 97.69 95 VAL A CA 1
ATOM 744 C C . VAL A 1 95 ? -8.424 2.589 0.121 1.00 97.69 95 VAL A C 1
ATOM 746 O O . VAL A 1 95 ? -7.778 1.554 0.271 1.00 97.69 95 VAL A O 1
ATOM 749 N N . SER A 1 96 ? -7.869 3.696 -0.376 1.00 98.19 96 SER A N 1
ATOM 750 C CA . SER A 1 96 ? -6.462 3.748 -0.797 1.00 98.19 96 SER A CA 1
ATOM 751 C C . SER A 1 96 ? -5.510 3.478 0.370 1.00 98.19 96 SER A C 1
ATOM 753 O O . SER A 1 96 ? -4.610 2.645 0.266 1.00 98.19 96 SER A O 1
ATOM 755 N N . ALA A 1 97 ? -5.767 4.112 1.517 1.00 98.19 97 ALA A N 1
ATOM 756 C CA . ALA A 1 97 ? -5.018 3.892 2.747 1.00 98.19 97 ALA A CA 1
ATOM 757 C C . ALA A 1 97 ? -5.139 2.448 3.254 1.00 98.19 97 ALA A C 1
ATOM 759 O O . ALA A 1 97 ? -4.153 1.878 3.721 1.00 98.19 97 ALA A O 1
ATOM 760 N N . TYR A 1 98 ? -6.323 1.839 3.129 1.00 98.00 98 TYR A N 1
ATOM 761 C CA . TYR A 1 98 ? -6.521 0.429 3.452 1.00 98.00 98 TYR A CA 1
ATOM 762 C C . TYR A 1 98 ? -5.636 -0.478 2.587 1.00 98.00 98 TYR A C 1
ATOM 764 O O . TYR A 1 98 ? -4.945 -1.333 3.138 1.00 98.00 98 TYR A O 1
ATOM 772 N N . TYR A 1 99 ? -5.587 -0.274 1.266 1.00 98.12 99 TYR A N 1
ATOM 773 C CA . TYR A 1 99 ? -4.751 -1.104 0.393 1.00 98.12 99 TYR A CA 1
ATOM 774 C C . TYR A 1 99 ? -3.255 -0.954 0.703 1.00 98.12 99 TYR A C 1
ATOM 776 O O . TYR A 1 99 ? -2.547 -1.961 0.779 1.00 98.12 99 TYR A O 1
ATOM 784 N N . ILE A 1 100 ? -2.777 0.259 0.995 1.00 98.31 100 ILE A N 1
ATOM 785 C CA . ILE A 1 100 ? -1.392 0.454 1.457 1.00 98.31 100 ILE A CA 1
ATOM 786 C C . ILE A 1 100 ? -1.152 -0.294 2.775 1.00 98.31 100 ILE A C 1
ATOM 788 O O . ILE A 1 100 ? -0.179 -1.037 2.904 1.00 98.31 100 ILE A O 1
ATOM 792 N N . TRP A 1 101 ? -2.060 -0.157 3.746 1.00 97.50 101 TRP A N 1
ATOM 793 C CA . TRP A 1 101 ? -1.965 -0.881 5.013 1.00 97.50 101 TRP A CA 1
ATOM 794 C C . TRP A 1 101 ? -1.945 -2.403 4.808 1.00 97.50 101 TRP A C 1
ATOM 796 O O . TRP A 1 101 ? -1.166 -3.084 5.472 1.00 97.50 101 TRP A O 1
ATOM 806 N N . THR A 1 102 ? -2.720 -2.948 3.863 1.00 95.75 102 THR A N 1
ATOM 807 C CA . THR A 1 102 ? -2.699 -4.390 3.574 1.00 95.75 102 THR A CA 1
ATOM 808 C C . THR A 1 102 ? -1.365 -4.875 3.010 1.00 95.75 102 THR A C 1
ATOM 810 O O . THR A 1 102 ? -0.926 -5.954 3.405 1.00 95.75 102 THR A O 1
ATOM 813 N N . ILE A 1 103 ? -0.676 -4.083 2.179 1.00 96.50 103 ILE A N 1
ATOM 814 C CA . ILE A 1 103 ? 0.683 -4.416 1.712 1.00 96.50 103 ILE A CA 1
ATOM 815 C C . ILE A 1 103 ? 1.626 -4.493 2.914 1.00 96.50 103 ILE A C 1
ATOM 817 O O . ILE A 1 103 ? 2.270 -5.514 3.134 1.00 96.50 103 ILE A O 1
ATOM 821 N N . LEU A 1 104 ? 1.633 -3.458 3.762 1.00 94.94 104 LEU A N 1
ATOM 822 C CA . LEU A 1 104 ? 2.456 -3.422 4.978 1.00 94.94 104 LEU A CA 1
ATOM 823 C C . LEU A 1 104 ? 2.129 -4.574 5.939 1.00 94.94 104 LEU A C 1
ATOM 825 O O . LEU A 1 104 ? 2.954 -4.968 6.767 1.00 94.94 104 LEU A O 1
ATOM 829 N N . GLN A 1 105 ? 0.895 -5.069 5.899 1.00 92.75 105 GLN A N 1
ATOM 830 C CA . GLN A 1 105 ? 0.418 -6.111 6.788 1.00 92.75 105 GLN A CA 1
ATOM 831 C C . GLN A 1 105 ? 0.782 -7.517 6.331 1.00 92.75 105 GLN A C 1
ATOM 833 O O . GLN A 1 105 ? 1.197 -8.321 7.165 1.00 92.75 105 GLN A O 1
ATOM 838 N N . TYR A 1 106 ? 0.593 -7.813 5.050 1.00 92.25 106 TYR A N 1
ATOM 839 C CA . TYR A 1 106 ? 0.679 -9.175 4.527 1.00 92.25 106 TYR A CA 1
ATOM 840 C C . TYR A 1 106 ? 1.926 -9.431 3.688 1.00 92.25 106 TYR A C 1
ATOM 842 O O . TYR A 1 106 ? 2.322 -10.586 3.567 1.00 92.25 106 TYR A O 1
ATOM 850 N N . SER A 1 107 ? 2.547 -8.377 3.157 1.00 90.75 107 SER A N 1
ATOM 851 C CA . SER A 1 107 ? 3.727 -8.470 2.294 1.00 90.75 107 SER A CA 1
ATOM 852 C C . SER A 1 107 ? 4.730 -7.328 2.549 1.00 90.75 107 SER A C 1
ATOM 854 O O . SER A 1 107 ? 5.208 -6.721 1.589 1.00 90.75 107 SER A O 1
ATOM 856 N N . PRO A 1 108 ? 5.054 -6.964 3.810 1.00 89.94 108 PRO A N 1
ATOM 857 C CA . PRO A 1 108 ? 5.943 -5.833 4.105 1.00 89.94 108 PRO A CA 1
ATOM 858 C C . PRO A 1 108 ? 7.333 -5.953 3.467 1.00 89.94 108 PRO A C 1
ATOM 860 O O . PRO A 1 108 ? 7.952 -4.939 3.153 1.00 89.94 108 PRO A O 1
ATOM 863 N N . GLU A 1 109 ? 7.816 -7.177 3.256 1.00 88.12 109 GLU A N 1
ATOM 864 C CA . GLU A 1 109 ? 9.092 -7.474 2.608 1.00 88.12 109 GLU A CA 1
ATOM 865 C C . GLU A 1 109 ? 9.180 -6.932 1.177 1.00 88.12 109 GLU A C 1
ATOM 867 O O . GLU A 1 109 ? 10.275 -6.645 0.709 1.00 88.12 109 GLU A O 1
ATOM 872 N N . THR A 1 110 ? 8.042 -6.732 0.504 1.00 90.88 110 THR A N 1
ATOM 873 C CA . THR A 1 110 ? 7.989 -6.195 -0.867 1.00 90.88 110 THR A CA 1
ATOM 874 C C . THR A 1 110 ? 8.315 -4.704 -0.947 1.00 90.88 110 THR A C 1
ATOM 876 O O . THR A 1 110 ? 8.612 -4.208 -2.019 1.00 90.88 110 THR A O 1
ATOM 879 N N . LEU A 1 111 ? 8.290 -3.973 0.170 1.00 91.31 111 LEU A N 1
ATOM 880 C CA . LEU A 1 111 ? 8.731 -2.572 0.227 1.00 91.31 111 LEU A CA 1
ATOM 881 C C . LEU A 1 111 ? 10.036 -2.410 1.010 1.00 91.31 111 LEU A C 1
ATOM 883 O O . LEU A 1 111 ? 10.524 -1.292 1.175 1.00 91.31 111 LEU A O 1
ATOM 887 N N . GLN A 1 112 ? 10.593 -3.505 1.534 1.00 87.31 112 GLN A N 1
ATOM 888 C CA . GLN A 1 112 ? 11.684 -3.449 2.499 1.00 87.31 112 GLN A CA 1
ATOM 889 C C . GLN A 1 112 ? 12.934 -2.785 1.920 1.00 87.31 112 GLN A C 1
ATOM 891 O O . GLN A 1 112 ? 13.534 -1.963 2.610 1.00 87.31 112 GLN A O 1
ATOM 896 N N . ASP A 1 113 ? 13.293 -3.088 0.673 1.00 86.19 113 ASP A N 1
ATOM 897 C CA . ASP A 1 113 ? 14.492 -2.536 0.037 1.00 86.19 113 ASP A CA 1
ATOM 898 C C . ASP A 1 113 ? 14.387 -1.010 -0.105 1.00 86.19 113 ASP A C 1
ATOM 900 O O . ASP A 1 113 ? 15.263 -0.284 0.368 1.00 86.19 113 ASP A O 1
ATOM 904 N N . LYS A 1 114 ? 13.250 -0.504 -0.597 1.00 88.94 114 LYS A N 1
ATOM 905 C CA . LYS A 1 114 ? 12.984 0.942 -0.694 1.00 88.94 114 LYS A CA 1
ATOM 906 C C . LYS A 1 114 ? 12.936 1.630 0.669 1.00 88.94 114 LYS A C 1
ATOM 908 O O . LYS A 1 114 ? 13.458 2.728 0.840 1.00 88.94 114 LYS A O 1
ATOM 913 N N . MET A 1 115 ? 12.371 0.981 1.687 1.00 88.50 115 MET A N 1
ATOM 914 C CA . MET A 1 115 ? 12.399 1.527 3.048 1.00 88.50 115 MET A CA 1
ATOM 915 C C . MET A 1 115 ? 13.820 1.602 3.622 1.00 88.50 115 MET A C 1
ATOM 917 O O . MET A 1 115 ? 14.123 2.521 4.387 1.00 88.50 115 MET A O 1
ATOM 921 N N . ILE A 1 116 ? 14.692 0.651 3.273 1.00 85.44 116 ILE A N 1
ATOM 922 C CA . ILE A 1 116 ? 16.107 0.673 3.659 1.00 85.44 116 ILE A CA 1
ATOM 923 C C . ILE A 1 116 ? 16.837 1.814 2.945 1.00 85.44 116 ILE A C 1
ATOM 925 O O . ILE A 1 116 ? 17.594 2.525 3.603 1.00 85.44 116 ILE A O 1
ATOM 929 N N . GLU A 1 117 ? 16.588 2.036 1.652 1.00 85.31 117 GLU A N 1
ATOM 930 C CA . GLU A 1 117 ? 17.158 3.164 0.897 1.00 85.31 117 GLU A CA 1
ATOM 931 C C . GLU A 1 117 ? 16.806 4.506 1.553 1.00 85.31 117 GLU A C 1
ATOM 933 O O . GLU A 1 117 ? 17.705 5.264 1.924 1.00 85.31 117 GLU A O 1
ATOM 938 N N . VAL A 1 118 ? 15.521 4.729 1.851 1.00 85.31 118 VAL A N 1
ATOM 939 C CA . VAL A 1 118 ? 15.041 5.919 2.576 1.00 85.31 118 VAL A CA 1
ATOM 940 C C . VAL A 1 118 ? 15.701 6.046 3.951 1.00 85.31 118 VAL A C 1
ATOM 942 O O . VAL A 1 118 ? 16.070 7.139 4.387 1.00 85.31 118 VAL A O 1
ATOM 945 N N . TYR A 1 119 ? 15.863 4.938 4.679 1.00 78.50 119 TYR A N 1
ATOM 946 C CA . TYR A 1 119 ? 16.525 4.948 5.984 1.00 78.50 119 TYR A CA 1
ATOM 947 C C . TYR A 1 119 ? 18.005 5.344 5.878 1.00 78.50 119 TYR A C 1
ATOM 949 O O . TYR A 1 119 ? 18.485 6.171 6.660 1.00 78.50 119 TYR A O 1
ATOM 957 N N . ILE A 1 120 ? 18.727 4.783 4.904 1.00 77.31 120 ILE A N 1
ATOM 958 C CA . ILE A 1 120 ? 20.142 5.075 4.653 1.00 77.31 120 ILE A CA 1
ATOM 959 C C . ILE A 1 120 ? 20.322 6.522 4.200 1.00 77.31 120 ILE A C 1
ATOM 961 O O . ILE A 1 120 ? 21.246 7.185 4.675 1.00 77.31 120 ILE A O 1
ATOM 965 N N . GLU A 1 121 ? 19.458 7.039 3.330 1.00 75.81 121 GLU A N 1
ATOM 966 C CA . GLU A 1 121 ? 19.518 8.428 2.877 1.00 75.81 121 GLU A CA 1
ATOM 967 C C . GLU A 1 121 ? 19.259 9.402 4.035 1.00 75.81 121 GLU A C 1
ATOM 969 O O . GLU A 1 121 ? 20.043 10.329 4.270 1.00 75.81 121 GLU A O 1
ATOM 974 N N . ASN A 1 122 ? 18.228 9.143 4.842 1.00 69.94 122 ASN A N 1
ATOM 975 C CA . ASN A 1 122 ? 17.947 9.903 6.061 1.00 69.94 122 ASN A CA 1
ATOM 976 C C . ASN A 1 122 ? 19.131 9.884 7.043 1.00 69.94 122 ASN A C 1
ATOM 978 O O . ASN A 1 122 ? 19.423 10.886 7.698 1.00 69.94 122 ASN A O 1
ATOM 982 N N . TYR A 1 123 ? 19.852 8.764 7.138 1.00 66.69 123 TYR A N 1
ATOM 983 C CA . TYR A 1 123 ? 21.071 8.686 7.939 1.00 66.69 123 TYR A CA 1
ATOM 984 C C . TYR A 1 123 ? 22.287 9.336 7.264 1.00 66.69 123 TYR A C 1
ATOM 986 O O . TYR A 1 123 ? 23.170 9.844 7.941 1.00 66.69 123 TYR A O 1
ATOM 994 N N . SER A 1 124 ? 22.393 9.357 5.944 1.00 61.25 124 SER A N 1
ATOM 995 C CA . SER A 1 124 ? 23.571 9.910 5.259 1.00 61.25 124 SER A CA 1
ATOM 996 C C . SER A 1 124 ? 23.475 11.431 5.085 1.00 61.25 124 SER A C 1
ATOM 998 O O . SER A 1 124 ? 24.490 12.126 5.043 1.00 61.25 124 SER A O 1
ATOM 1000 N N . SER A 1 125 ? 22.258 11.978 5.092 1.00 55.81 125 SER A N 1
ATOM 1001 C CA . SER A 1 125 ? 21.937 13.402 4.936 1.00 55.81 125 SER A CA 1
ATOM 1002 C C . SER A 1 125 ? 22.169 14.270 6.187 1.00 55.81 125 SER A C 1
ATOM 1004 O O . SER A 1 125 ? 21.695 15.405 6.244 1.00 55.81 125 SER A O 1
ATOM 1006 N N . HIS A 1 126 ? 23.010 13.842 7.144 1.00 50.88 126 HIS A N 1
ATOM 1007 C CA . HIS A 1 126 ? 23.475 14.650 8.295 1.00 50.88 126 HIS A CA 1
ATOM 1008 C C . HIS A 1 126 ? 24.194 15.976 7.907 1.00 50.88 126 HIS A C 1
ATOM 1010 O O . HIS A 1 126 ? 24.676 16.701 8.778 1.00 50.88 126 HIS A O 1
ATOM 1016 N N . GLY A 1 127 ? 24.261 16.326 6.615 1.00 41.91 127 GLY A N 1
ATOM 1017 C CA . GLY A 1 127 ? 24.645 17.641 6.087 1.00 41.91 127 GLY A CA 1
ATOM 1018 C C . GLY A 1 127 ? 23.485 18.612 5.781 1.00 41.91 127 GLY A C 1
ATOM 1019 O O . GLY A 1 127 ? 23.750 19.775 5.470 1.00 41.91 127 GLY A O 1
ATOM 1020 N N . VAL A 1 128 ? 22.212 18.201 5.872 1.00 41.34 128 VAL A N 1
ATOM 1021 C CA . VAL A 1 128 ? 21.046 19.069 5.612 1.00 41.34 128 VAL A CA 1
ATOM 1022 C C . VAL A 1 128 ? 20.621 19.780 6.905 1.00 41.34 128 VAL A C 1
ATOM 1024 O O . VAL A 1 128 ? 20.201 19.162 7.880 1.00 41.34 128 VAL A O 1
ATOM 1027 N N . ARG A 1 129 ? 20.725 21.117 6.911 1.00 34.38 129 ARG A N 1
ATOM 1028 C CA . ARG A 1 129 ? 20.672 22.023 8.084 1.00 34.38 129 ARG A CA 1
ATOM 1029 C C . ARG A 1 129 ? 19.421 21.977 8.987 1.00 34.38 129 ARG A C 1
ATOM 1031 O O . ARG A 1 129 ? 19.409 22.696 9.981 1.00 34.38 129 ARG A O 1
ATOM 1038 N N . ASN A 1 130 ? 18.405 21.162 8.702 1.00 35.97 130 ASN A N 1
ATOM 1039 C CA . ASN A 1 130 ? 17.135 21.151 9.445 1.00 35.97 130 ASN A CA 1
ATOM 1040 C C . ASN A 1 130 ? 16.726 19.791 10.034 1.00 35.97 130 ASN A C 1
ATOM 1042 O O . ASN A 1 130 ? 15.659 19.706 10.643 1.00 35.97 130 ASN A O 1
ATOM 1046 N N . PHE A 1 131 ? 17.551 18.745 9.930 1.00 41.00 131 PHE A N 1
ATOM 1047 C CA . PHE A 1 131 ? 17.240 17.460 10.559 1.00 41.00 131 PHE A CA 1
ATOM 1048 C C . PHE A 1 131 ? 17.888 17.360 11.947 1.00 41.00 131 PHE A C 1
ATOM 1050 O O . PHE A 1 131 ? 19.109 17.397 12.088 1.00 41.00 131 PHE A O 1
ATOM 1057 N N . LYS A 1 132 ? 17.064 17.268 13.000 1.00 42.47 132 LYS A N 1
ATOM 1058 C CA . LYS A 1 132 ? 17.528 16.981 14.365 1.00 42.47 132 LYS A CA 1
ATOM 1059 C C . LYS A 1 132 ? 17.377 15.477 14.622 1.00 42.47 132 LYS A C 1
ATOM 1061 O O . LYS A 1 132 ? 16.241 15.004 14.605 1.00 42.47 132 LYS A O 1
ATOM 1066 N N . PRO A 1 133 ? 18.459 14.735 14.917 1.00 42.91 133 PRO A N 1
ATOM 1067 C CA . PRO A 1 133 ? 18.373 13.331 15.308 1.00 42.91 133 PRO A CA 1
ATOM 1068 C C . PRO A 1 133 ? 17.698 13.239 16.685 1.00 42.91 133 PRO A C 1
ATOM 1070 O O . PRO A 1 133 ? 18.337 13.358 17.726 1.00 42.91 133 PRO A O 1
ATOM 1073 N N . GLY A 1 134 ? 16.369 13.124 16.683 1.00 40.16 134 GLY A N 1
ATOM 1074 C CA . GLY A 1 134 ? 15.527 13.115 17.884 1.00 40.16 134 GLY A CA 1
ATOM 1075 C C . GLY A 1 134 ? 14.953 11.748 18.256 1.00 40.16 134 GLY A C 1
ATOM 1076 O O . GLY A 1 134 ? 14.324 11.627 19.303 1.00 40.16 134 GLY A O 1
ATOM 1077 N N . PHE A 1 135 ? 15.162 10.715 17.437 1.00 45.78 135 PHE A N 1
ATOM 1078 C CA . PHE A 1 135 ? 14.552 9.400 17.644 1.00 45.78 135 PHE A CA 1
ATOM 1079 C C . PHE A 1 135 ? 15.548 8.265 17.410 1.00 45.78 135 PHE A C 1
ATOM 1081 O O . PHE A 1 135 ? 15.486 7.607 16.387 1.00 45.78 135 PHE A O 1
ATOM 1088 N N . GLY A 1 136 ? 16.481 8.045 18.344 1.00 48.03 136 GLY A N 1
ATOM 1089 C CA . GLY A 1 136 ? 17.145 6.742 18.526 1.00 48.03 136 GLY A CA 1
ATOM 1090 C C . GLY A 1 136 ? 17.784 6.075 17.296 1.00 48.03 136 GLY A C 1
ATOM 1091 O O . GLY A 1 136 ? 17.924 4.856 17.301 1.00 48.03 136 GLY A O 1
ATOM 1092 N N . PHE A 1 137 ? 18.153 6.834 16.259 1.00 50.78 137 PHE A N 1
ATOM 1093 C CA . PHE A 1 137 ? 18.708 6.294 15.018 1.00 50.78 137 PHE A CA 1
ATOM 1094 C C . PHE A 1 137 ? 20.023 5.561 15.311 1.00 50.78 137 PHE A C 1
ATOM 1096 O O . PHE A 1 137 ? 21.007 6.166 15.742 1.00 50.78 137 PHE A O 1
ATOM 1103 N N . MET A 1 138 ? 20.023 4.245 15.100 1.00 54.00 138 MET A N 1
ATOM 1104 C CA . MET A 1 138 ? 21.221 3.411 15.181 1.00 54.00 138 MET A CA 1
ATOM 1105 C C . MET A 1 138 ? 21.940 3.399 13.833 1.00 54.00 138 MET A C 1
ATOM 1107 O O . MET A 1 138 ? 21.322 3.549 12.782 1.00 54.00 138 MET A O 1
ATOM 1111 N N . ASN A 1 139 ? 23.259 3.220 13.870 1.00 55.22 139 ASN A N 1
ATOM 1112 C CA . ASN A 1 139 ? 24.103 3.186 12.681 1.00 55.22 139 ASN A CA 1
ATOM 1113 C C . ASN A 1 139 ? 23.557 2.175 11.633 1.00 55.22 139 ASN A C 1
ATOM 1115 O O . ASN A 1 139 ? 23.493 0.983 11.944 1.00 55.22 139 ASN A O 1
ATOM 1119 N N . PRO A 1 140 ? 23.189 2.618 10.413 1.00 55.91 140 PRO A N 1
ATOM 1120 C CA . PRO A 1 140 ? 22.655 1.777 9.346 1.00 55.91 140 PRO A CA 1
ATOM 1121 C C . PRO A 1 140 ? 23.718 0.884 8.708 1.00 55.91 140 PRO A C 1
ATOM 1123 O O . PRO A 1 140 ? 23.394 0.124 7.821 1.00 55.91 140 PRO A O 1
ATOM 1126 N N . TYR A 1 141 ? 24.986 0.960 9.102 1.00 59.09 141 TYR A N 1
ATOM 1127 C CA . TYR A 1 141 ? 26.043 0.103 8.558 1.00 59.09 141 TYR A CA 1
ATOM 1128 C C . TYR A 1 141 ? 26.228 -1.195 9.366 1.00 59.09 141 TYR A C 1
ATOM 1130 O O . TYR A 1 141 ? 27.255 -1.859 9.253 1.00 59.09 141 TYR A O 1
ATOM 1138 N N . ASN A 1 142 ? 25.256 -1.545 10.217 1.00 58.56 142 ASN A N 1
ATOM 1139 C CA . ASN A 1 142 ? 25.211 -2.803 10.960 1.00 58.56 142 ASN A CA 1
ATOM 1140 C C . ASN A 1 142 ? 23.923 -3.571 10.598 1.00 58.56 142 ASN A C 1
ATOM 1142 O O . ASN A 1 142 ? 22.825 -3.152 10.974 1.00 58.56 142 ASN A O 1
ATOM 1146 N N . ASP A 1 143 ? 24.068 -4.691 9.879 1.00 58.78 143 ASP A N 1
ATOM 1147 C CA . ASP A 1 143 ? 22.989 -5.402 9.162 1.00 58.78 143 ASP A CA 1
ATOM 1148 C C . ASP A 1 143 ? 21.750 -5.703 10.012 1.00 58.78 143 ASP A C 1
ATOM 1150 O O . ASP A 1 143 ? 20.614 -5.532 9.571 1.00 58.78 143 ASP A O 1
ATOM 1154 N N . LYS A 1 144 ? 21.944 -6.120 11.267 1.00 59.88 144 LYS A N 1
ATOM 1155 C CA . LYS A 1 144 ? 20.825 -6.519 12.129 1.00 59.88 144 LYS A CA 1
ATOM 1156 C C . LYS A 1 144 ? 19.989 -5.325 12.602 1.00 59.88 144 LYS A C 1
ATOM 1158 O O . LYS A 1 144 ? 18.769 -5.422 12.671 1.00 59.88 144 LYS A O 1
ATOM 1163 N N . SER A 1 145 ? 20.628 -4.188 12.886 1.00 59.53 145 SER A N 1
ATOM 1164 C CA . SER A 1 145 ? 19.917 -2.984 13.333 1.00 59.53 145 SER A CA 1
ATOM 1165 C C . SER A 1 145 ? 19.118 -2.306 12.221 1.00 59.53 145 SER A C 1
ATOM 1167 O O . SER A 1 145 ? 18.131 -1.650 12.528 1.00 59.53 145 SER A O 1
ATOM 1169 N N . ILE A 1 146 ? 19.499 -2.468 10.948 1.00 63.53 146 ILE A N 1
ATOM 1170 C CA . ILE A 1 146 ? 18.730 -1.928 9.814 1.00 63.53 146 ILE A CA 1
ATOM 1171 C C . ILE A 1 146 ? 17.367 -2.618 9.736 1.00 63.53 146 ILE A C 1
ATOM 1173 O O . ILE A 1 146 ? 16.342 -1.947 9.728 1.00 63.53 146 ILE A O 1
ATOM 1177 N N . ILE A 1 147 ? 17.359 -3.956 9.744 1.00 63.84 147 ILE A N 1
ATOM 1178 C CA . ILE A 1 147 ? 16.138 -4.765 9.625 1.00 63.84 147 ILE A CA 1
ATOM 1179 C C . ILE A 1 147 ? 15.180 -4.470 10.787 1.00 63.84 147 ILE A C 1
ATOM 1181 O O . ILE A 1 147 ? 14.001 -4.193 10.561 1.00 63.84 147 ILE A O 1
ATOM 1185 N N . ASP A 1 148 ? 15.690 -4.455 12.022 1.00 63.31 148 ASP A N 1
ATOM 1186 C CA . ASP A 1 148 ? 14.886 -4.162 13.215 1.00 63.31 148 ASP A CA 1
ATOM 1187 C C . ASP A 1 148 ? 14.294 -2.735 13.184 1.00 63.31 148 ASP A C 1
ATOM 1189 O O . ASP A 1 148 ? 13.180 -2.511 13.664 1.00 63.31 148 ASP A O 1
ATOM 1193 N N . ASN A 1 149 ? 14.999 -1.767 12.587 1.00 65.12 149 ASN A N 1
ATOM 1194 C CA . ASN A 1 149 ? 14.522 -0.389 12.458 1.00 65.12 149 ASN A CA 1
ATOM 1195 C C . ASN A 1 149 ? 13.502 -0.225 11.323 1.00 65.12 149 ASN A C 1
ATOM 1197 O O . ASN A 1 149 ? 12.497 0.460 11.517 1.00 65.12 149 ASN A O 1
ATOM 1201 N N . THR A 1 150 ? 13.686 -0.891 10.180 1.00 71.88 150 THR A N 1
ATOM 1202 C CA . THR A 1 150 ? 12.692 -0.903 9.093 1.00 71.88 150 THR A CA 1
ATOM 1203 C C . THR A 1 150 ? 11.349 -1.460 9.580 1.00 71.88 150 THR A C 1
ATOM 1205 O O . THR A 1 150 ? 10.297 -0.902 9.271 1.00 71.88 150 THR A O 1
ATOM 1208 N N . ILE A 1 151 ? 11.366 -2.473 10.456 1.00 77.00 151 ILE A N 1
ATOM 1209 C CA . ILE A 1 151 ? 10.157 -3.006 11.111 1.00 77.00 151 ILE A CA 1
ATOM 1210 C C . ILE A 1 151 ? 9.444 -1.942 11.966 1.00 77.00 151 ILE A C 1
ATOM 1212 O O . ILE A 1 151 ? 8.211 -1.883 11.981 1.00 77.00 151 ILE A O 1
ATOM 1216 N N . GLN A 1 152 ? 10.184 -1.069 12.659 1.00 83.00 152 GLN A N 1
ATOM 1217 C CA . GLN A 1 152 ? 9.577 0.024 13.429 1.00 83.00 152 GLN A CA 1
ATOM 1218 C C . GLN A 1 152 ? 8.911 1.062 12.521 1.00 83.00 152 GLN A C 1
ATOM 1220 O O . GLN A 1 152 ? 7.801 1.505 12.820 1.00 83.00 152 GLN A O 1
ATOM 1225 N N . PHE A 1 153 ? 9.533 1.416 11.392 1.00 84.81 153 PHE A N 1
ATOM 1226 C CA . PHE A 1 153 ? 8.922 2.327 10.420 1.00 84.81 153 PHE A CA 1
ATOM 1227 C C . PHE A 1 153 ? 7.664 1.737 9.787 1.00 84.81 153 PHE A C 1
ATOM 1229 O O . PHE A 1 153 ? 6.667 2.450 9.675 1.00 84.81 153 PHE A O 1
ATOM 1236 N N . ILE A 1 154 ? 7.647 0.432 9.500 1.00 91.12 154 ILE A N 1
ATOM 1237 C CA . ILE A 1 154 ? 6.428 -0.274 9.082 1.00 91.12 154 ILE A CA 1
ATOM 1238 C C . ILE A 1 154 ? 5.318 -0.086 10.125 1.00 91.12 154 ILE A C 1
ATOM 1240 O O . ILE A 1 154 ? 4.187 0.237 9.763 1.00 91.12 154 ILE A O 1
ATOM 1244 N N . ALA A 1 155 ? 5.618 -0.229 11.421 1.00 91.50 155 ALA A N 1
ATOM 1245 C CA . ALA A 1 155 ? 4.629 -0.004 12.477 1.00 91.50 155 ALA A CA 1
ATOM 1246 C C . ALA A 1 155 ? 4.130 1.454 12.513 1.00 91.50 155 ALA A C 1
ATOM 1248 O O . ALA A 1 155 ? 2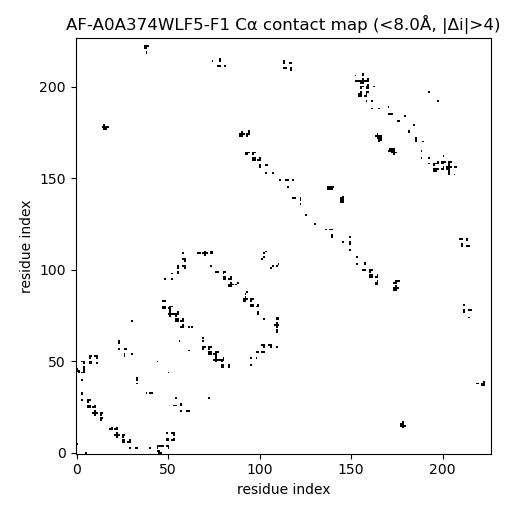.929 1.682 12.645 1.00 91.50 155 ALA A O 1
ATOM 1249 N N . PHE A 1 156 ? 5.011 2.445 12.339 1.00 92.56 156 PHE A N 1
ATOM 1250 C CA . PHE A 1 156 ? 4.612 3.857 12.286 1.00 92.56 156 PHE A CA 1
ATOM 1251 C C . PHE A 1 156 ? 3.748 4.177 11.063 1.00 92.56 156 PHE A C 1
ATOM 1253 O O . PHE A 1 156 ? 2.743 4.878 11.191 1.00 92.56 156 PHE A O 1
ATOM 1260 N N . MET A 1 157 ? 4.095 3.640 9.892 1.00 95.44 157 MET A N 1
ATOM 1261 C CA . MET A 1 157 ? 3.286 3.766 8.680 1.00 95.44 157 MET A CA 1
ATOM 1262 C C . MET A 1 157 ? 1.918 3.108 8.864 1.00 95.44 157 MET A C 1
ATOM 1264 O O . MET A 1 157 ? 0.903 3.725 8.553 1.00 95.44 157 MET A O 1
ATOM 1268 N N . LYS A 1 158 ? 1.857 1.899 9.442 1.00 96.25 158 LYS A N 1
ATOM 1269 C CA . LYS A 1 158 ? 0.583 1.241 9.773 1.00 96.25 158 LYS A CA 1
ATOM 1270 C C . LYS A 1 158 ? -0.273 2.097 10.700 1.00 96.25 158 LYS A C 1
ATOM 1272 O O . LYS A 1 158 ? -1.456 2.266 10.416 1.00 96.25 158 LYS A O 1
ATOM 1277 N N . SER A 1 159 ? 0.313 2.675 11.755 1.00 95.44 159 SER A N 1
ATOM 1278 C CA . SER A 1 159 ? -0.386 3.623 12.632 1.00 95.44 159 SER A CA 1
ATOM 1279 C C . SER A 1 159 ? -0.999 4.771 11.834 1.00 95.44 159 SER A C 1
ATOM 1281 O O . SER A 1 159 ? -2.170 5.081 12.022 1.00 95.44 159 SER A O 1
ATOM 1283 N N . TYR A 1 160 ? -0.221 5.379 10.933 1.00 97.06 160 TYR A N 1
ATOM 1284 C CA . TYR A 1 160 ? -0.691 6.471 10.086 1.00 97.06 160 TYR A CA 1
ATOM 1285 C C . TYR A 1 160 ? -1.842 6.048 9.167 1.00 97.06 160 TYR A C 1
ATOM 1287 O O . TYR A 1 160 ? -2.897 6.674 9.192 1.00 97.06 160 TYR A O 1
ATOM 1295 N N . PHE A 1 161 ? -1.683 4.985 8.379 1.00 98.06 161 PHE A N 1
ATOM 1296 C CA . PHE A 1 161 ? -2.717 4.602 7.418 1.00 98.06 161 PHE A CA 1
ATOM 1297 C C . PHE A 1 161 ? -4.015 4.175 8.101 1.00 98.06 161 PHE A C 1
ATOM 1299 O O . PHE A 1 161 ? -5.084 4.551 7.624 1.00 98.06 161 PHE A O 1
ATOM 1306 N N . ILE A 1 162 ? -3.951 3.491 9.252 1.00 97.06 162 ILE A N 1
ATOM 1307 C CA . ILE A 1 162 ? -5.159 3.156 10.020 1.00 97.06 162 ILE A CA 1
ATOM 1308 C C . ILE A 1 162 ? -5.950 4.416 10.387 1.00 97.06 162 ILE A C 1
ATOM 1310 O O . ILE A 1 162 ? -7.177 4.402 10.296 1.00 97.06 162 ILE A O 1
ATOM 1314 N N . THR A 1 163 ? -5.296 5.527 10.743 1.00 95.75 163 THR A N 1
ATOM 1315 C CA . THR A 1 163 ? -6.029 6.748 11.122 1.00 95.75 163 THR A CA 1
ATOM 1316 C C . THR A 1 163 ? -6.743 7.421 9.950 1.00 95.75 163 THR A C 1
ATOM 1318 O O . THR A 1 163 ? -7.628 8.246 10.174 1.00 95.75 163 THR A O 1
ATOM 1321 N N . LEU A 1 164 ? -6.435 7.029 8.708 1.00 97.06 164 LEU A N 1
ATOM 1322 C CA . LEU A 1 164 ? -7.130 7.505 7.512 1.00 97.06 164 LEU A CA 1
ATOM 1323 C C . LEU A 1 164 ? -8.417 6.731 7.203 1.00 97.06 164 LEU A C 1
ATOM 1325 O O . LEU A 1 164 ? -9.277 7.264 6.504 1.00 97.06 164 LEU A O 1
ATOM 1329 N N . PHE A 1 165 ? -8.565 5.497 7.696 1.00 97.19 165 PHE A N 1
ATOM 1330 C CA . PHE A 1 165 ? -9.704 4.641 7.346 1.00 97.19 165 PHE A CA 1
ATOM 1331 C C . PHE A 1 165 ? -10.455 4.044 8.540 1.00 97.19 165 PHE A C 1
ATOM 1333 O O . PHE A 1 165 ? -11.465 3.372 8.338 1.00 97.19 165 PHE A O 1
ATOM 1340 N N . TYR A 1 166 ? -10.018 4.288 9.775 1.00 97.31 166 TYR A N 1
ATOM 1341 C CA . TYR A 1 166 ? -10.658 3.785 10.989 1.00 97.31 166 TYR A CA 1
ATOM 1342 C C . TYR A 1 166 ? -10.902 4.903 12.003 1.00 97.31 166 TYR A C 1
ATOM 1344 O O . TYR A 1 166 ? -10.001 5.664 12.350 1.00 97.31 166 TYR A O 1
ATOM 1352 N N . ASN A 1 167 ? -12.132 4.973 12.519 1.00 95.31 167 ASN A N 1
ATOM 1353 C CA . ASN A 1 167 ? -12.503 5.885 13.592 1.00 95.31 167 ASN A CA 1
ATOM 1354 C C . ASN A 1 167 ? -12.537 5.132 14.935 1.00 95.31 167 ASN A C 1
ATOM 1356 O O . ASN A 1 167 ? -13.451 4.333 15.158 1.00 95.31 167 ASN A O 1
ATOM 1360 N N . PRO A 1 168 ? -11.600 5.406 15.861 1.00 93.50 168 PRO A N 1
ATOM 1361 C CA . PRO A 1 168 ? -11.531 4.711 17.144 1.00 93.50 168 PRO A CA 1
ATOM 1362 C C . PRO A 1 168 ? -12.675 5.070 18.100 1.00 93.50 168 PRO A C 1
ATOM 1364 O O . PRO A 1 168 ? -13.007 4.265 18.967 1.00 93.50 168 PRO A O 1
ATOM 1367 N N . ASN A 1 169 ? -13.297 6.246 17.948 1.00 93.88 169 ASN A N 1
ATOM 1368 C CA . ASN A 1 169 ? -14.375 6.690 18.833 1.00 93.88 169 ASN A CA 1
ATOM 1369 C C . ASN A 1 169 ? -15.673 5.922 18.567 1.00 93.88 169 ASN A C 1
ATOM 1371 O O . ASN A 1 169 ? -16.384 5.573 19.505 1.00 93.88 169 ASN A O 1
ATOM 1375 N N . SER A 1 170 ? -15.978 5.659 17.293 1.00 94.81 170 SER A N 1
ATOM 1376 C CA . SER A 1 170 ? -17.157 4.885 16.887 1.00 94.81 170 SER A CA 1
ATOM 1377 C C . SER A 1 170 ? -16.856 3.416 16.586 1.00 94.81 170 SER A C 1
ATOM 1379 O O . SER A 1 170 ? -17.795 2.657 16.372 1.00 94.81 170 SER A O 1
ATOM 1381 N N . GLN A 1 171 ? -15.580 3.014 16.578 1.00 94.44 171 GLN A N 1
ATOM 1382 C CA . GLN A 1 171 ? -15.112 1.683 16.172 1.00 94.44 171 GLN A CA 1
ATOM 1383 C C . GLN A 1 171 ? -15.638 1.279 14.788 1.00 94.44 171 GLN A C 1
ATOM 1385 O O . GLN A 1 171 ? -16.154 0.183 14.592 1.00 94.44 171 GLN A O 1
ATOM 1390 N N . GLN A 1 172 ? -15.538 2.193 13.820 1.00 96.12 172 GLN A N 1
ATOM 1391 C CA . GLN A 1 172 ? -16.053 1.995 12.464 1.00 96.12 172 GLN A CA 1
ATOM 1392 C C . GLN A 1 172 ? -14.998 2.299 11.407 1.00 96.12 172 GLN A C 1
ATOM 1394 O O . GLN A 1 172 ? -14.245 3.272 11.514 1.00 96.12 172 GLN A O 1
ATOM 1399 N N . LEU A 1 173 ? -15.009 1.497 10.343 1.00 97.12 173 LEU A N 1
ATOM 1400 C CA . LEU A 1 173 ? -14.278 1.788 9.115 1.00 97.12 173 LEU A CA 1
ATOM 1401 C C . LEU A 1 173 ? -14.954 2.948 8.369 1.00 97.12 173 LEU A C 1
ATOM 1403 O O . LEU A 1 173 ? -16.178 3.065 8.359 1.00 97.12 173 LEU A O 1
ATOM 1407 N N . GLN A 1 174 ? -14.151 3.810 7.753 1.00 95.50 174 GLN A N 1
ATOM 1408 C CA . GLN A 1 174 ? -14.583 5.000 7.009 1.00 95.50 174 GLN A CA 1
ATOM 1409 C C . GLN A 1 174 ? -14.841 4.708 5.520 1.00 95.50 174 GLN A C 1
ATOM 1411 O O . GLN A 1 174 ? -14.890 5.626 4.705 1.00 95.50 174 GLN A O 1
ATOM 1416 N N . PHE A 1 175 ? -14.983 3.434 5.156 1.00 96.38 175 PHE A N 1
ATOM 1417 C CA . PHE A 1 175 ? -15.221 2.993 3.786 1.00 96.38 175 PHE A CA 1
ATOM 1418 C C . PHE A 1 175 ? -16.056 1.715 3.743 1.00 96.38 175 PHE A C 1
ATOM 1420 O O . PHE A 1 175 ? -16.148 0.977 4.731 1.00 96.38 175 PHE A O 1
ATOM 1427 N N . LYS A 1 176 ? -16.621 1.431 2.571 1.00 93.56 176 LYS A N 1
ATOM 1428 C CA . LYS A 1 176 ? -17.147 0.121 2.199 1.00 93.56 176 LYS A CA 1
ATOM 1429 C C . LYS A 1 176 ? -16.538 -0.300 0.876 1.00 93.56 176 LYS A C 1
ATOM 1431 O O . LYS A 1 176 ? -16.607 0.428 -0.103 1.00 93.56 176 LYS A O 1
ATOM 1436 N N . GLU A 1 177 ? -16.011 -1.516 0.832 1.00 92.44 177 GLU A N 1
ATOM 1437 C CA . GLU A 1 177 ? -15.342 -2.016 -0.362 1.00 92.44 177 GLU A CA 1
ATOM 1438 C C . GLU A 1 177 ? -15.933 -3.352 -0.801 1.00 92.44 177 GLU A C 1
ATOM 1440 O O . GLU A 1 177 ? -16.061 -4.300 -0.020 1.00 92.44 177 GLU A O 1
ATOM 1445 N N . LYS A 1 178 ? -16.309 -3.443 -2.079 1.00 91.62 178 LYS A N 1
ATOM 1446 C CA . LYS A 1 178 ? -16.811 -4.694 -2.648 1.00 91.62 178 LYS A CA 1
ATOM 1447 C C . LYS A 1 178 ? -15.663 -5.703 -2.770 1.00 91.62 178 LYS A C 1
ATOM 1449 O O . LYS A 1 178 ? -14.525 -5.348 -3.048 1.00 91.62 178 LYS A O 1
ATOM 1454 N N . GLY A 1 179 ? -15.969 -6.983 -2.569 1.00 85.00 179 GLY A N 1
ATOM 1455 C CA . GLY A 1 179 ? -14.964 -8.054 -2.570 1.00 85.00 179 GLY A CA 1
ATOM 1456 C C . GLY A 1 179 ? -14.247 -8.236 -1.230 1.00 85.00 179 GLY A C 1
ATOM 1457 O O . GLY A 1 179 ? -13.618 -9.270 -1.037 1.00 85.00 179 GLY A O 1
ATOM 1458 N N . ILE A 1 180 ? -14.421 -7.309 -0.281 1.00 90.00 180 ILE A N 1
ATOM 1459 C CA . ILE A 1 180 ? -13.818 -7.362 1.054 1.00 90.00 180 ILE A CA 1
ATOM 1460 C C . ILE A 1 180 ? -14.854 -7.783 2.097 1.00 90.00 180 ILE A C 1
ATOM 1462 O O . ILE A 1 180 ? -16.007 -7.346 2.075 1.00 90.00 180 ILE A O 1
ATOM 1466 N N . VAL A 1 181 ? -14.442 -8.636 3.036 1.00 92.06 181 VAL A N 1
ATOM 1467 C CA . VAL A 1 181 ? -15.238 -8.970 4.222 1.00 92.06 181 VAL A CA 1
ATOM 1468 C C . VAL A 1 181 ? -14.975 -7.907 5.291 1.00 92.06 181 VAL A C 1
ATOM 1470 O O . VAL A 1 181 ? -14.015 -7.987 6.051 1.00 92.06 181 VAL A O 1
ATOM 1473 N N . MET A 1 182 ? -15.808 -6.863 5.307 1.00 94.94 182 MET A N 1
ATOM 1474 C CA . MET A 1 182 ? -15.587 -5.664 6.129 1.00 94.94 182 MET A CA 1
ATOM 1475 C C . MET A 1 182 ? -15.513 -5.951 7.636 1.00 94.94 182 MET A C 1
ATOM 1477 O O . MET A 1 182 ? -14.744 -5.292 8.333 1.00 94.94 182 MET A O 1
ATOM 1481 N N . ASP A 1 183 ? -16.269 -6.935 8.128 1.00 94.88 183 ASP A N 1
ATOM 1482 C CA . ASP A 1 183 ? -16.277 -7.304 9.549 1.00 94.88 183 ASP A CA 1
ATOM 1483 C C . ASP A 1 183 ? -14.927 -7.900 9.983 1.00 94.88 183 ASP A C 1
ATOM 1485 O O . ASP A 1 183 ? -14.372 -7.491 10.999 1.00 94.88 183 ASP A O 1
ATOM 1489 N N . GLU A 1 184 ? -14.334 -8.775 9.162 1.00 94.50 184 GLU A N 1
ATOM 1490 C CA . GLU A 1 184 ? -13.004 -9.350 9.419 1.00 94.50 184 GLU A CA 1
ATOM 1491 C C . GLU A 1 184 ? -11.916 -8.267 9.414 1.00 94.50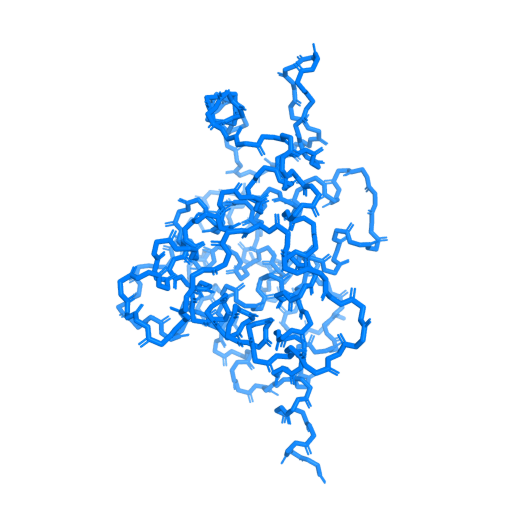 184 GLU A C 1
ATOM 1493 O O . GLU A 1 184 ? -11.013 -8.263 10.256 1.00 94.50 184 GLU A O 1
ATOM 1498 N N . VAL A 1 185 ? -12.018 -7.304 8.490 1.00 95.1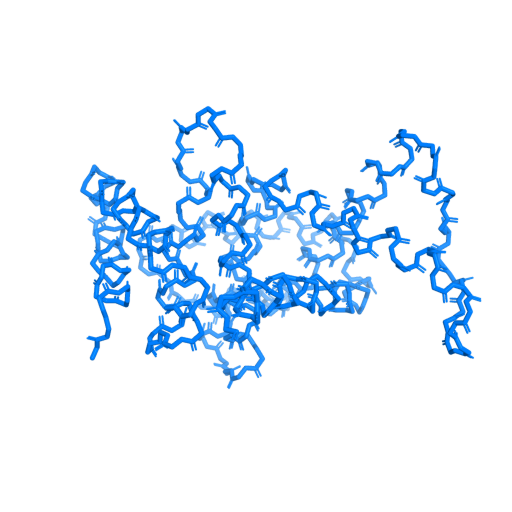9 185 VAL A N 1
ATOM 1499 C CA . VAL A 1 185 ? -11.115 -6.147 8.457 1.00 95.19 185 VAL A CA 1
ATOM 1500 C C . VAL A 1 185 ? -11.261 -5.317 9.728 1.00 95.19 185 VAL A C 1
ATOM 1502 O O . VAL A 1 185 ? -10.254 -4.956 10.336 1.00 95.19 185 VAL A O 1
ATOM 1505 N N . LEU A 1 186 ? -12.491 -5.024 10.151 1.00 96.81 186 LEU A N 1
ATOM 1506 C CA . LEU A 1 186 ? -12.745 -4.224 11.345 1.00 96.81 186 LEU A CA 1
ATOM 1507 C C . LEU A 1 186 ? -12.179 -4.901 12.600 1.00 96.81 186 LEU A C 1
ATOM 1509 O O . LEU A 1 186 ? -11.479 -4.249 13.374 1.00 96.81 186 LEU A O 1
ATOM 1513 N N . GLU A 1 187 ? -12.421 -6.199 12.783 1.00 95.62 187 GLU A N 1
ATOM 1514 C CA . GLU A 1 187 ? -11.875 -6.969 13.907 1.00 95.62 187 GLU A CA 1
ATOM 1515 C C . GLU A 1 187 ? -10.342 -6.914 13.940 1.00 95.62 187 GLU A C 1
ATOM 1517 O O . GLU A 1 187 ? -9.736 -6.634 14.983 1.00 95.62 187 GLU A O 1
ATOM 1522 N N . LYS A 1 188 ? -9.708 -7.111 12.779 1.00 95.12 188 LYS A N 1
ATOM 1523 C CA . LYS A 1 188 ? -8.252 -7.059 12.635 1.00 95.12 188 LYS A CA 1
ATOM 1524 C C . LYS A 1 188 ? -7.695 -5.675 12.971 1.00 95.12 188 LYS A C 1
ATOM 1526 O O . LYS A 1 188 ? -6.741 -5.570 13.743 1.00 95.12 188 LYS A O 1
ATOM 1531 N N . VAL A 1 189 ? -8.314 -4.619 12.450 1.00 95.81 189 VAL A N 1
ATOM 1532 C CA . VAL A 1 189 ? -7.903 -3.226 12.673 1.00 95.81 189 VAL A CA 1
ATOM 1533 C C . VAL A 1 189 ? -8.082 -2.824 14.135 1.00 95.81 189 VAL A C 1
ATOM 1535 O O . VAL A 1 189 ? -7.180 -2.216 14.703 1.00 95.81 189 VAL A O 1
ATOM 1538 N N . ILE A 1 190 ? -9.183 -3.215 14.787 1.00 95.50 190 ILE A N 1
ATOM 1539 C CA . ILE A 1 190 ? -9.389 -2.976 16.225 1.00 95.50 190 ILE A CA 1
ATOM 1540 C C . ILE A 1 190 ? -8.283 -3.643 17.049 1.00 95.50 190 ILE A C 1
ATOM 1542 O O . ILE A 1 190 ? -7.786 -3.048 18.011 1.00 95.50 190 ILE A O 1
ATOM 1546 N N . SER A 1 191 ? -7.909 -4.879 16.704 1.00 93.25 191 SER A N 1
ATOM 1547 C CA . S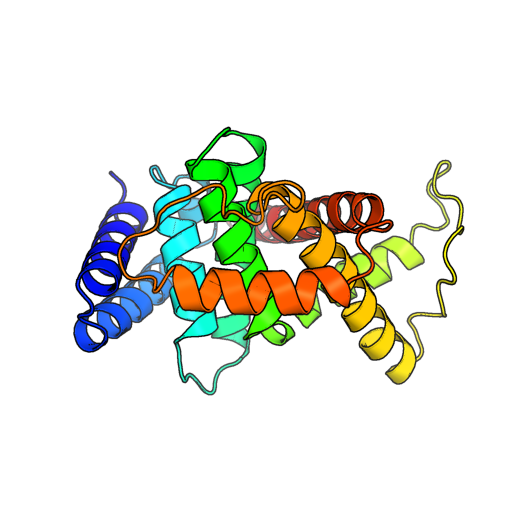ER A 1 191 ? -6.833 -5.594 17.393 1.00 93.25 191 SER A CA 1
ATOM 1548 C C . SER A 1 191 ? -5.491 -4.881 17.228 1.00 93.25 191 SER A C 1
ATOM 1550 O O . SER A 1 191 ? -4.760 -4.723 18.204 1.00 93.25 191 SER A O 1
ATOM 1552 N N . GLU A 1 192 ? -5.163 -4.440 16.016 1.00 91.75 192 GLU A N 1
ATOM 1553 C CA . GLU A 1 192 ? -3.875 -3.803 15.732 1.00 91.75 192 GLU A CA 1
ATOM 1554 C C . GLU A 1 192 ? -3.780 -2.378 16.248 1.00 91.75 192 GLU A C 1
ATOM 1556 O O . GLU A 1 192 ? -2.753 -2.010 16.808 1.00 91.75 192 GLU A O 1
ATOM 1561 N N . TYR A 1 193 ? -4.854 -1.596 16.158 1.00 92.44 193 TYR A N 1
ATOM 1562 C CA . TYR A 1 193 ? -4.891 -0.226 16.667 1.00 92.44 193 TYR A CA 1
ATOM 1563 C C . TYR A 1 193 ? -4.527 -0.150 18.158 1.00 92.44 193 TYR A C 1
ATOM 1565 O O . TYR A 1 193 ? -3.930 0.822 18.606 1.00 92.44 193 TYR A O 1
ATOM 1573 N N . LYS A 1 194 ? -4.849 -1.192 18.937 1.00 89.81 194 LYS A N 1
ATOM 1574 C CA . LYS A 1 194 ? -4.492 -1.287 20.363 1.00 89.81 194 LYS A CA 1
ATOM 1575 C C . LYS A 1 194 ? -3.012 -1.593 20.612 1.00 89.81 194 LYS A C 1
ATOM 1577 O O . LYS A 1 194 ? -2.537 -1.354 21.717 1.00 89.81 194 LYS A O 1
ATOM 1582 N N . MET A 1 195 ? -2.320 -2.177 19.637 1.00 90.56 195 MET A N 1
ATOM 1583 C CA . MET A 1 195 ? -0.917 -2.598 19.747 1.00 90.56 195 MET A CA 1
ATOM 1584 C C . MET A 1 195 ? 0.042 -1.628 19.056 1.00 90.56 195 MET A C 1
ATOM 1586 O O . MET A 1 195 ? 1.212 -1.553 19.423 1.00 90.56 195 MET A O 1
ATOM 1590 N N . LEU A 1 196 ? -0.439 -0.915 18.040 1.00 89.81 196 LEU A N 1
ATOM 1591 C CA . LEU A 1 196 ? 0.359 0.005 17.251 1.00 89.81 196 LEU A CA 1
ATOM 1592 C C . LEU A 1 196 ? 0.632 1.313 18.013 1.00 89.81 196 LEU A C 1
ATOM 1594 O O . LEU A 1 196 ? -0.222 1.787 18.763 1.00 89.81 196 LEU A O 1
ATOM 1598 N N . PRO A 1 197 ? 1.805 1.933 17.797 1.00 88.12 197 PRO A N 1
ATOM 1599 C CA . PRO A 1 197 ? 2.158 3.217 18.396 1.00 88.12 197 PRO A CA 1
ATOM 1600 C C . PRO A 1 197 ? 1.418 4.354 17.674 1.00 88.12 197 PRO A C 1
ATOM 1602 O O . PRO A 1 197 ? 1.979 5.041 16.812 1.00 88.12 197 PRO A O 1
ATOM 1605 N N . ILE A 1 198 ? 0.124 4.524 17.949 1.00 89.88 198 ILE A N 1
ATOM 1606 C CA . ILE A 1 198 ? -0.733 5.511 17.268 1.00 89.88 198 ILE A CA 1
ATOM 1607 C C . ILE A 1 198 ? -0.236 6.944 17.497 1.00 89.88 198 ILE A C 1
ATOM 1609 O O . ILE A 1 198 ? -0.303 7.786 16.602 1.00 89.88 198 ILE A O 1
ATOM 1613 N N . GLU A 1 199 ? 0.371 7.224 18.649 1.00 88.12 199 GLU A N 1
ATOM 1614 C CA . GLU A 1 199 ? 1.003 8.508 18.954 1.00 88.12 199 GLU A CA 1
ATOM 1615 C C . GLU A 1 199 ? 2.192 8.840 18.036 1.00 88.12 199 GLU A C 1
ATOM 1617 O O . GLU A 1 199 ? 2.625 9.991 17.969 1.00 88.12 199 GLU A O 1
ATOM 1622 N N . LYS A 1 200 ? 2.716 7.847 17.306 1.00 87.88 200 LYS A N 1
ATOM 1623 C CA . LYS A 1 200 ? 3.794 7.997 16.321 1.00 87.88 200 LYS A CA 1
ATOM 1624 C C . LYS A 1 200 ? 3.291 8.128 14.884 1.00 87.88 200 LYS A C 1
ATOM 1626 O O . LYS A 1 200 ? 4.105 8.128 13.964 1.00 87.88 200 LYS A O 1
ATOM 1631 N N . GLN A 1 201 ? 1.986 8.321 14.670 1.00 88.50 201 GLN A N 1
ATOM 1632 C CA . GLN A 1 201 ? 1.420 8.516 13.329 1.00 88.50 201 GLN A CA 1
ATOM 1633 C C . GLN A 1 201 ? 2.094 9.653 12.540 1.00 88.50 201 GLN A C 1
ATOM 1635 O O . GLN A 1 201 ? 2.245 9.542 11.333 1.00 88.50 201 GLN A O 1
ATOM 1640 N N . SER A 1 202 ? 2.568 10.720 13.196 1.00 87.88 202 SER A N 1
ATOM 1641 C CA . SER A 1 202 ? 3.272 11.824 12.522 1.00 87.88 202 SER A CA 1
ATOM 1642 C C . SER A 1 202 ? 4.620 11.404 11.923 1.00 87.88 202 SER A C 1
ATOM 1644 O O . SER A 1 202 ? 5.027 11.935 10.888 1.00 87.88 202 SER A O 1
ATOM 1646 N N . ILE A 1 203 ? 5.289 10.419 12.534 1.00 87.62 203 ILE A N 1
ATOM 1647 C CA . ILE A 1 203 ? 6.489 9.789 11.971 1.00 87.62 203 ILE A CA 1
ATOM 1648 C C . ILE A 1 203 ? 6.084 8.939 10.767 1.00 87.62 203 ILE A C 1
ATOM 1650 O O . ILE A 1 203 ? 6.713 9.041 9.720 1.00 87.62 203 ILE A O 1
ATOM 1654 N N . GLY A 1 204 ? 4.995 8.174 10.890 1.00 90.50 204 GLY A N 1
ATOM 1655 C CA . GLY A 1 204 ? 4.433 7.384 9.794 1.00 90.50 204 GLY A CA 1
ATOM 1656 C C . GLY A 1 204 ? 4.098 8.217 8.558 1.00 90.50 204 GLY A C 1
ATOM 1657 O O . GLY A 1 204 ? 4.467 7.823 7.457 1.00 90.50 204 GLY A O 1
ATOM 1658 N N . VAL A 1 205 ? 3.472 9.388 8.736 1.00 93.31 205 VAL A N 1
ATOM 1659 C CA . VAL A 1 205 ? 3.192 10.348 7.650 1.00 93.31 205 VAL A CA 1
ATOM 1660 C C . VAL A 1 205 ? 4.490 10.771 6.967 1.00 93.31 205 VAL A C 1
ATOM 1662 O O . VAL A 1 205 ? 4.620 10.643 5.756 1.00 93.31 205 VAL A O 1
ATOM 1665 N N . THR A 1 206 ? 5.455 11.260 7.754 1.00 91.19 206 THR A N 1
ATOM 1666 C CA . THR A 1 206 ? 6.732 11.771 7.232 1.00 91.19 206 THR A CA 1
ATOM 1667 C C . THR A 1 206 ? 7.474 10.694 6.450 1.00 91.19 206 THR A C 1
ATOM 1669 O O . THR A 1 206 ? 7.901 10.935 5.329 1.00 91.19 206 THR A O 1
ATOM 1672 N N . PHE A 1 207 ? 7.583 9.494 7.017 1.00 91.06 207 PHE A N 1
ATOM 1673 C CA . PHE A 1 207 ? 8.284 8.390 6.374 1.00 91.06 207 PHE A CA 1
ATOM 1674 C C . PHE A 1 207 ? 7.543 7.880 5.131 1.00 91.06 207 PHE A C 1
ATOM 1676 O O . PHE A 1 207 ? 8.181 7.541 4.144 1.00 91.06 207 PHE A O 1
ATOM 1683 N N . SER A 1 208 ? 6.204 7.887 5.133 1.00 95.00 208 SER A N 1
ATOM 1684 C CA . SER A 1 208 ? 5.416 7.541 3.939 1.00 95.00 208 SER A CA 1
ATOM 1685 C C . SER A 1 208 ? 5.653 8.528 2.796 1.00 95.00 208 SER A C 1
ATOM 1687 O O . SER A 1 208 ? 5.746 8.102 1.652 1.00 95.00 208 SER A O 1
ATOM 1689 N N . GLN A 1 209 ? 5.791 9.824 3.101 1.00 95.12 209 GLN A N 1
ATOM 1690 C CA . GLN A 1 209 ? 6.156 10.827 2.100 1.00 95.12 209 GLN A CA 1
ATOM 1691 C C . GLN A 1 209 ? 7.556 10.572 1.541 1.00 95.12 209 GLN A C 1
ATOM 1693 O O . GLN A 1 209 ? 7.719 10.558 0.334 1.00 95.12 209 GLN A O 1
ATOM 1698 N N . GLN A 1 210 ? 8.539 10.310 2.401 1.00 92.31 210 GLN A N 1
ATOM 1699 C CA . GLN A 1 210 ? 9.909 10.032 1.959 1.00 92.31 210 GLN A CA 1
ATOM 1700 C C . GLN A 1 210 ? 9.999 8.760 1.108 1.00 92.31 210 GLN A C 1
ATOM 1702 O O . GLN A 1 210 ? 10.704 8.736 0.108 1.00 92.31 210 GLN A O 1
ATOM 1707 N N . LEU A 1 211 ? 9.254 7.715 1.479 1.00 93.62 211 LEU A N 1
ATOM 1708 C CA . LEU A 1 211 ? 9.146 6.503 0.672 1.00 93.62 211 LEU A CA 1
ATOM 1709 C C . LEU A 1 211 ? 8.495 6.775 -0.683 1.00 93.62 211 LEU A C 1
ATOM 1711 O O . LEU A 1 211 ? 8.942 6.235 -1.689 1.00 93.62 211 LEU A O 1
ATOM 1715 N N . PHE A 1 212 ? 7.458 7.613 -0.716 1.00 95.19 212 PHE A N 1
ATOM 1716 C CA . PHE A 1 212 ? 6.863 8.049 -1.973 1.00 95.19 212 PHE A CA 1
ATOM 1717 C C . PHE A 1 212 ? 7.876 8.806 -2.835 1.00 95.19 212 PHE A C 1
ATOM 1719 O O . PHE A 1 212 ? 7.978 8.494 -4.014 1.00 95.19 212 PHE A O 1
ATOM 1726 N N . ASP A 1 213 ? 8.629 9.740 -2.251 1.00 91.50 213 ASP A N 1
ATOM 1727 C CA . ASP A 1 213 ? 9.621 10.546 -2.967 1.00 91.50 213 ASP A CA 1
ATOM 1728 C C . ASP A 1 213 ? 10.721 9.655 -3.582 1.00 91.50 213 ASP A C 1
ATOM 1730 O O . ASP A 1 213 ? 11.049 9.818 -4.751 1.00 91.50 213 ASP A O 1
ATOM 1734 N N . GLU A 1 214 ? 11.229 8.651 -2.855 1.00 91.31 214 GLU A N 1
ATOM 1735 C CA . GLU A 1 214 ? 12.228 7.696 -3.377 1.00 91.31 214 GLU A CA 1
ATOM 1736 C C . GLU A 1 214 ? 11.676 6.825 -4.525 1.00 91.31 214 GLU A C 1
ATOM 1738 O O . GLU A 1 214 ? 12.350 6.579 -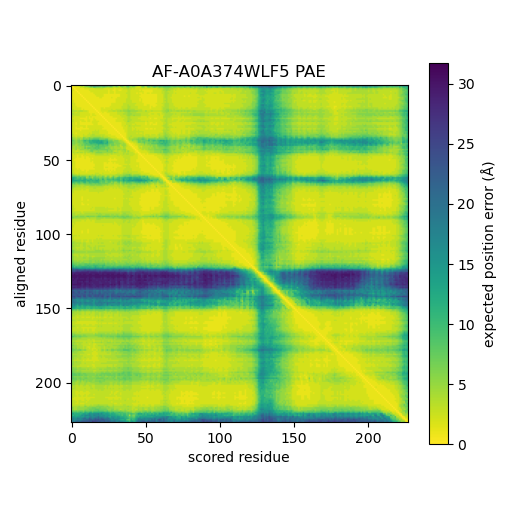5.533 1.00 91.31 214 GLU A O 1
ATOM 1743 N N . ILE A 1 215 ? 10.427 6.362 -4.403 1.00 92.06 215 ILE A N 1
ATOM 1744 C CA . ILE A 1 215 ? 9.764 5.591 -5.465 1.00 92.06 215 ILE A CA 1
ATOM 1745 C C . ILE A 1 215 ? 9.513 6.481 -6.690 1.00 92.06 215 ILE A C 1
ATOM 1747 O O . ILE A 1 215 ? 9.788 6.069 -7.816 1.00 92.06 215 ILE A O 1
ATOM 1751 N N . GLU A 1 216 ? 9.031 7.708 -6.491 1.00 90.44 216 GLU A N 1
ATOM 1752 C CA . GLU A 1 216 ? 8.811 8.687 -7.559 1.00 90.44 216 GLU A CA 1
ATOM 1753 C C . GLU A 1 216 ? 10.124 9.013 -8.281 1.00 90.44 216 GLU A C 1
ATOM 1755 O O . GLU A 1 216 ? 10.179 8.966 -9.510 1.00 90.44 216 GLU A O 1
ATOM 1760 N N . ASP A 1 217 ? 11.207 9.238 -7.538 1.00 86.75 217 ASP A N 1
ATOM 1761 C CA . ASP A 1 217 ? 12.546 9.439 -8.085 1.00 86.75 217 ASP A CA 1
ATOM 1762 C C . ASP A 1 217 ? 13.008 8.249 -8.929 1.00 86.75 217 ASP A C 1
ATOM 1764 O O . ASP A 1 217 ? 13.608 8.442 -9.987 1.00 86.75 217 ASP A O 1
ATOM 1768 N N . THR A 1 218 ? 12.728 7.019 -8.492 1.00 85.12 218 THR A N 1
ATOM 1769 C CA . THR A 1 218 ? 13.041 5.801 -9.255 1.00 85.12 218 THR A CA 1
ATOM 1770 C C . THR A 1 218 ? 12.276 5.788 -10.584 1.00 85.12 218 THR A C 1
ATOM 1772 O O . THR A 1 218 ? 12.879 5.651 -11.652 1.00 85.12 218 THR A O 1
ATOM 1775 N N . VAL A 1 219 ? 10.965 6.047 -10.542 1.00 81.94 219 VAL A N 1
ATOM 1776 C CA . VAL A 1 219 ? 10.097 6.123 -11.730 1.00 81.94 219 VAL A CA 1
ATOM 1777 C C . VAL A 1 219 ? 10.562 7.224 -12.698 1.00 81.94 219 VAL A C 1
ATOM 1779 O O . VAL A 1 219 ? 10.597 7.015 -13.915 1.00 81.94 219 VAL A O 1
ATOM 1782 N N . LEU A 1 220 ? 10.962 8.391 -12.181 1.00 80.06 220 LEU A N 1
ATOM 1783 C CA . LEU A 1 220 ? 11.413 9.535 -12.980 1.00 80.06 220 LEU A CA 1
ATOM 1784 C C . LEU A 1 220 ? 12.842 9.378 -13.524 1.00 80.06 220 LEU A C 1
ATOM 1786 O O . LEU A 1 220 ? 13.123 9.819 -14.643 1.00 80.06 220 LEU A O 1
ATOM 1790 N N . LYS A 1 221 ? 13.757 8.745 -12.782 1.00 75.12 221 LYS A N 1
ATOM 1791 C CA . LYS A 1 221 ? 15.114 8.429 -13.263 1.00 75.12 221 LYS A CA 1
ATOM 1792 C C . LYS A 1 221 ? 15.041 7.476 -14.448 1.00 75.12 221 LYS A C 1
ATOM 1794 O O . LYS A 1 221 ? 15.628 7.774 -15.490 1.00 75.12 221 LYS A O 1
ATOM 1799 N N . ASP A 1 222 ? 14.244 6.417 -14.334 1.00 64.50 222 ASP A N 1
ATOM 1800 C CA . ASP A 1 222 ? 13.996 5.490 -15.437 1.00 64.50 222 ASP A CA 1
ATOM 1801 C C . ASP A 1 222 ? 13.425 6.216 -16.659 1.00 64.50 222 ASP A C 1
ATOM 1803 O O . ASP A 1 222 ? 13.877 5.980 -17.779 1.00 64.50 222 ASP A O 1
ATOM 1807 N N . TYR A 1 223 ? 12.509 7.167 -16.447 1.00 60.09 223 TYR A N 1
ATOM 1808 C CA . TYR A 1 223 ? 11.981 8.016 -17.514 1.00 60.09 223 TYR A CA 1
ATOM 1809 C C . TYR A 1 223 ? 13.067 8.857 -18.205 1.00 60.09 223 TYR A C 1
ATOM 1811 O O . TYR A 1 223 ? 13.182 8.840 -19.430 1.00 60.09 223 TYR A O 1
ATOM 1819 N N . SER A 1 224 ? 13.886 9.576 -17.433 1.00 60.00 224 SER A N 1
ATOM 1820 C CA . SER A 1 224 ? 14.935 10.443 -17.987 1.00 60.00 224 SER A CA 1
ATOM 1821 C C . SER A 1 224 ? 16.053 9.672 -18.693 1.00 60.00 224 SER A C 1
ATOM 1823 O O . SER A 1 224 ? 16.644 10.197 -19.623 1.00 60.00 224 SER A O 1
ATOM 1825 N N . SER A 1 225 ? 16.323 8.423 -18.302 1.00 59.34 225 SER A N 1
ATOM 1826 C CA . SER A 1 225 ? 17.330 7.570 -18.951 1.00 59.34 225 SER A CA 1
ATOM 1827 C C . SER A 1 225 ? 16.920 7.053 -20.339 1.00 59.34 225 SER A C 1
ATOM 1829 O O . SER A 1 225 ? 17.766 6.573 -21.097 1.00 59.34 225 SER A O 1
ATOM 1831 N N . GLN A 1 226 ? 15.629 7.144 -20.679 1.00 53.06 226 GLN A N 1
ATOM 1832 C CA . GLN A 1 226 ? 15.070 6.722 -21.967 1.00 53.06 226 GLN A CA 1
ATOM 1833 C C . GLN A 1 226 ? 14.995 7.869 -22.997 1.00 53.06 226 GLN A C 1
ATOM 1835 O O . GLN A 1 226 ? 14.565 7.636 -24.132 1.00 53.06 226 GLN A O 1
ATOM 1840 N N . HIS A 1 227 ? 15.430 9.082 -22.630 1.00 46.47 227 HIS A N 1
ATOM 1841 C CA . HIS A 1 227 ? 15.414 10.297 -23.452 1.00 46.47 227 HIS A CA 1
ATOM 1842 C C . HIS A 1 227 ? 16.764 11.023 -23.447 1.00 46.47 227 HIS A C 1
ATOM 1844 O O . HIS A 1 227 ? 17.060 11.668 -24.480 1.00 46.47 227 HIS A O 1
#

pLDDT: mean 85.6, std 15.03, range [34.38, 98.31]

Nearest PDB structures (foldseek):
  8qt5-assembly3_F  TM=3.139E-01  e=3.275E+00  Arabidopsis thaliana
  2npm-assembly1_A  TM=3.186E-01  e=5.438E+00  Cryptosporidium parvum
  5nwk-assembly1_G  TM=3.145E-01  e=5.963E+00  Nicotiana tabacum
  5lu2-assembly1_B  TM=2.485E-01  e=4.735E+00  Homo sapiens